Protein AF-T0T2T6-F1 (afdb_monomer_lite)

Structure (mmCIF, N/CA/C/O backbone):
data_AF-T0T2T6-F1
#
_entry.id   AF-T0T2T6-F1
#
loop_
_atom_site.group_PDB
_atom_site.id
_atom_site.type_symbol
_atom_site.label_atom_id
_atom_site.label_alt_id
_atom_site.label_comp_id
_atom_site.label_asym_id
_atom_site.label_entity_id
_atom_site.label_seq_id
_atom_site.pdbx_PDB_ins_code
_atom_site.Cartn_x
_atom_site.Cartn_y
_atom_site.Cartn_z
_atom_site.occupancy
_atom_site.B_iso_or_equiv
_atom_site.auth_seq_id
_atom_site.auth_comp_id
_atom_site.auth_asym_id
_atom_site.auth_atom_id
_atom_site.pdbx_PDB_model_num
ATOM 1 N N . MET A 1 1 ? -1.665 -27.234 -53.602 1.00 34.62 1 MET A N 1
ATOM 2 C CA . MET A 1 1 ? -1.810 -26.100 -52.661 1.00 34.62 1 MET A CA 1
ATOM 3 C C . MET A 1 1 ? -1.490 -26.591 -51.255 1.00 34.62 1 MET A C 1
ATOM 5 O O . MET A 1 1 ? -2.279 -27.351 -50.709 1.00 34.62 1 MET A O 1
ATOM 9 N N . LYS A 1 2 ? -0.326 -26.240 -50.692 1.00 27.34 2 LYS A N 1
ATOM 10 C CA . LYS A 1 2 ? -0.022 -26.527 -49.279 1.00 27.34 2 LYS A CA 1
ATOM 11 C C . LYS A 1 2 ? -0.606 -25.395 -48.433 1.00 27.34 2 LYS A C 1
ATOM 13 O O . LYS A 1 2 ? -0.337 -24.235 -48.727 1.00 27.34 2 LYS A O 1
ATOM 18 N N . LYS A 1 3 ? -1.414 -25.723 -47.420 1.00 25.89 3 LYS A N 1
ATOM 19 C CA . LYS A 1 3 ? -1.869 -24.737 -46.433 1.00 25.89 3 LYS A CA 1
ATOM 20 C C . LYS A 1 3 ? -0.653 -24.305 -45.618 1.00 25.89 3 LYS A C 1
ATOM 22 O O . LYS A 1 3 ? -0.086 -25.130 -44.907 1.00 25.89 3 LYS A O 1
ATOM 27 N N . ILE A 1 4 ? -0.262 -23.038 -45.732 1.00 28.14 4 ILE A N 1
ATOM 28 C CA . ILE A 1 4 ? 0.635 -22.422 -44.757 1.00 28.14 4 ILE A CA 1
ATOM 29 C C . ILE A 1 4 ? -0.208 -22.252 -43.498 1.00 28.14 4 ILE A C 1
ATOM 31 O O . ILE A 1 4 ? -1.057 -21.366 -43.422 1.00 28.14 4 ILE A O 1
ATOM 35 N N . ILE A 1 5 ? -0.026 -23.163 -42.544 1.00 27.33 5 ILE A N 1
ATOM 36 C CA . ILE A 1 5 ? -0.455 -22.921 -41.174 1.00 27.33 5 ILE A CA 1
ATOM 37 C C . ILE A 1 5 ? 0.510 -21.860 -40.665 1.00 27.33 5 ILE A C 1
ATOM 39 O O . ILE A 1 5 ? 1.653 -22.163 -40.332 1.00 27.33 5 ILE A O 1
ATOM 43 N N . ILE A 1 6 ? 0.059 -20.606 -40.676 1.00 27.61 6 ILE A N 1
ATOM 44 C CA . ILE A 1 6 ? 0.659 -19.582 -39.835 1.00 27.61 6 ILE A CA 1
ATOM 45 C C . ILE A 1 6 ? 0.343 -20.048 -38.421 1.00 27.61 6 ILE A C 1
ATOM 47 O O . ILE A 1 6 ? -0.769 -19.848 -37.930 1.00 27.61 6 ILE A O 1
ATOM 51 N N . SER A 1 7 ? 1.295 -20.738 -37.792 1.00 27.53 7 SER A N 1
ATOM 52 C CA . SER A 1 7 ? 1.286 -20.821 -36.344 1.00 27.53 7 SER A CA 1
ATOM 53 C C . SER A 1 7 ? 1.267 -19.382 -35.864 1.00 27.53 7 SER A C 1
ATOM 55 O O . SER A 1 7 ? 2.235 -18.651 -36.081 1.00 27.53 7 SER A O 1
ATOM 57 N N . LEU A 1 8 ? 0.183 -18.991 -35.191 1.00 27.67 8 LEU A N 1
ATOM 58 C CA . LEU A 1 8 ? 0.319 -18.025 -34.118 1.00 27.67 8 LEU A CA 1
ATOM 59 C C . LEU A 1 8 ? 1.242 -18.701 -33.105 1.00 27.67 8 LEU A C 1
ATOM 61 O O . LEU A 1 8 ? 0.795 -19.378 -32.181 1.00 27.67 8 LEU A O 1
ATOM 65 N N . LEU A 1 9 ? 2.547 -18.558 -33.340 1.00 25.45 9 LEU A N 1
ATOM 66 C CA . LEU A 1 9 ? 3.503 -18.501 -32.263 1.00 25.45 9 LEU A CA 1
ATOM 67 C C . LEU A 1 9 ? 2.957 -17.401 -31.371 1.00 25.45 9 LEU A C 1
ATOM 69 O O . LEU A 1 9 ? 2.995 -16.222 -31.720 1.00 25.45 9 LEU A O 1
ATOM 73 N N . THR A 1 10 ? 2.361 -17.829 -30.262 1.00 27.81 10 THR A N 1
ATOM 74 C CA . THR A 1 10 ? 2.265 -17.013 -29.070 1.00 27.81 10 THR A CA 1
ATOM 75 C C . THR A 1 10 ? 3.678 -16.530 -28.827 1.00 27.81 10 THR A C 1
ATOM 77 O O . THR A 1 10 ? 4.523 -17.283 -28.336 1.00 27.81 10 THR A O 1
ATOM 80 N N . LEU A 1 11 ? 3.948 -15.304 -29.272 1.00 25.09 11 LEU A N 1
ATOM 81 C CA . LEU A 1 11 ? 5.077 -14.552 -28.794 1.00 25.09 11 LEU A CA 1
ATOM 82 C C . LEU A 1 11 ? 4.908 -14.577 -27.283 1.00 25.09 11 LEU A C 1
ATOM 84 O O . LEU A 1 11 ? 4.066 -13.873 -26.732 1.00 25.09 11 LEU A O 1
ATOM 88 N N . ASN A 1 12 ? 5.736 -15.385 -26.629 1.00 24.05 12 ASN A N 1
ATOM 89 C CA . ASN A 1 12 ? 6.261 -15.016 -25.336 1.00 24.05 12 ASN A CA 1
ATOM 90 C C . ASN A 1 12 ? 7.127 -13.775 -25.587 1.00 24.05 12 ASN A C 1
ATOM 92 O O . ASN A 1 12 ? 8.345 -13.807 -25.441 1.00 24.05 12 ASN A O 1
ATOM 96 N N . THR A 1 13 ? 6.472 -12.658 -25.932 1.00 25.53 13 THR A N 1
ATOM 97 C CA . THR A 1 13 ? 6.775 -11.431 -25.227 1.00 25.53 13 THR A CA 1
ATOM 98 C C . THR A 1 13 ? 6.817 -11.861 -23.776 1.00 25.53 13 THR A C 1
ATOM 100 O O . THR A 1 13 ? 5.792 -12.264 -23.214 1.00 25.53 13 THR A O 1
ATOM 103 N N . MET A 1 14 ? 8.005 -11.819 -23.181 1.00 26.42 14 MET A N 1
ATOM 104 C CA . MET A 1 14 ? 8.043 -11.457 -21.783 1.00 26.42 14 MET A CA 1
ATOM 105 C C . MET A 1 14 ? 7.320 -10.116 -21.753 1.00 26.42 14 MET A C 1
ATOM 107 O O . MET A 1 14 ? 7.872 -9.087 -22.135 1.00 26.42 14 MET A O 1
ATOM 111 N N . ALA A 1 15 ? 6.027 -10.156 -21.427 1.00 23.27 15 ALA A N 1
ATOM 112 C CA . ALA A 1 15 ? 5.372 -9.008 -20.860 1.00 23.27 15 ALA A CA 1
ATOM 113 C C . ALA A 1 15 ? 6.180 -8.777 -19.590 1.00 23.27 15 ALA A C 1
ATOM 115 O O . ALA A 1 15 ? 5.996 -9.492 -18.608 1.00 23.27 15 ALA A O 1
ATOM 116 N N . ILE A 1 16 ? 7.190 -7.905 -19.698 1.00 24.66 16 ILE A N 1
ATOM 117 C CA . ILE A 1 16 ? 7.953 -7.419 -18.560 1.00 24.66 16 ILE A CA 1
ATOM 118 C C . ILE A 1 16 ? 6.879 -6.859 -17.651 1.00 24.66 16 ILE A C 1
ATOM 120 O O . ILE A 1 16 ? 6.171 -5.922 -18.026 1.00 24.66 16 ILE A O 1
ATOM 124 N N . ASP A 1 17 ? 6.635 -7.587 -16.569 1.00 28.62 17 ASP A N 1
ATOM 125 C CA . ASP A 1 17 ? 5.379 -7.452 -15.870 1.00 28.62 17 ASP A CA 1
ATOM 126 C C . ASP A 1 17 ? 5.454 -6.200 -15.014 1.00 28.62 17 ASP A C 1
ATOM 128 O O . ASP A 1 17 ? 6.056 -6.187 -13.939 1.00 28.62 17 ASP A O 1
ATOM 132 N N . PHE A 1 18 ? 4.843 -5.128 -15.514 1.00 29.94 18 PHE A N 1
ATOM 133 C CA . PHE A 1 18 ? 4.699 -3.876 -14.784 1.00 29.94 18 PHE A CA 1
ATOM 134 C C . PHE A 1 18 ? 3.910 -4.045 -13.492 1.00 29.94 18 PHE A C 1
ATOM 136 O O . PHE A 1 18 ? 3.955 -3.158 -12.650 1.00 29.94 18 PHE A O 1
ATOM 143 N N . SER A 1 19 ? 3.278 -5.198 -13.255 1.00 31.98 19 SER A N 1
ATOM 144 C CA . SER A 1 19 ? 2.776 -5.534 -11.930 1.00 31.98 19 SER A CA 1
ATOM 145 C C . SER A 1 19 ? 3.874 -5.633 -10.855 1.00 31.98 19 SER A C 1
ATOM 147 O O . SER A 1 19 ? 3.565 -5.483 -9.675 1.00 31.98 19 SER A O 1
ATOM 149 N N . ASN A 1 20 ? 5.154 -5.801 -11.217 1.00 34.06 20 ASN A N 1
ATOM 150 C CA . ASN A 1 20 ? 6.274 -5.726 -10.267 1.00 34.06 20 ASN A CA 1
ATOM 151 C C . ASN A 1 20 ? 6.564 -4.300 -9.742 1.00 34.06 20 ASN A C 1
ATOM 153 O O . ASN A 1 20 ? 7.408 -4.137 -8.852 1.00 34.06 20 ASN A O 1
ATOM 157 N N . PHE A 1 21 ? 5.791 -3.287 -10.159 1.00 36.91 21 PHE A N 1
ATOM 158 C CA . PHE A 1 21 ? 5.646 -2.022 -9.420 1.00 36.91 21 PHE A CA 1
ATOM 159 C C . PHE A 1 21 ? 4.937 -2.158 -8.050 1.00 36.91 21 PHE A C 1
ATOM 161 O O . PHE A 1 21 ? 4.742 -1.163 -7.363 1.00 36.91 21 PHE A O 1
ATOM 168 N N . GLY A 1 22 ? 4.619 -3.379 -7.597 1.00 36.69 22 GLY A N 1
ATOM 169 C CA . GLY A 1 22 ? 4.221 -3.678 -6.209 1.00 36.69 22 GLY A CA 1
ATOM 170 C C . GLY A 1 22 ? 4.742 -5.026 -5.682 1.00 36.69 22 GLY A C 1
ATOM 171 O O . GLY A 1 22 ? 4.162 -5.604 -4.772 1.00 36.69 22 GLY A O 1
ATOM 172 N N . GLY A 1 23 ? 5.797 -5.571 -6.299 1.00 35.28 23 GLY A N 1
ATOM 173 C CA . GLY A 1 23 ? 6.097 -7.010 -6.317 1.00 35.28 23 GLY A CA 1
ATOM 174 C C . GLY A 1 23 ? 6.871 -7.653 -5.155 1.00 35.28 23 GLY A C 1
ATOM 175 O O . GLY A 1 23 ? 7.387 -8.744 -5.371 1.00 35.28 23 GLY A O 1
ATOM 176 N N . ILE A 1 24 ? 6.969 -7.062 -3.956 1.00 33.72 24 ILE A N 1
ATOM 177 C CA . ILE A 1 24 ? 7.138 -7.847 -2.713 1.00 33.72 24 ILE A CA 1
ATOM 178 C C . ILE A 1 24 ? 6.347 -7.162 -1.597 1.00 33.72 24 ILE A C 1
ATOM 180 O O . ILE A 1 24 ? 6.567 -5.993 -1.308 1.00 33.72 24 ILE A O 1
ATOM 184 N N . ASP A 1 25 ? 5.465 -7.923 -0.952 1.00 45.44 25 ASP A N 1
ATOM 185 C CA . ASP A 1 25 ? 4.723 -7.522 0.240 1.00 45.44 25 ASP A CA 1
ATOM 186 C C . ASP A 1 25 ? 4.813 -8.654 1.278 1.00 45.44 25 ASP A C 1
ATOM 188 O O . ASP A 1 25 ? 4.504 -9.817 0.988 1.00 45.44 25 ASP A O 1
ATOM 192 N N . ILE A 1 26 ? 5.282 -8.328 2.488 1.00 35.22 26 ILE A N 1
ATOM 193 C CA . ILE A 1 26 ? 5.401 -9.272 3.620 1.00 35.22 26 ILE A CA 1
ATOM 194 C C . ILE A 1 26 ? 4.820 -8.675 4.922 1.00 35.22 26 ILE A C 1
ATOM 196 O O . ILE A 1 26 ? 4.969 -9.267 6.003 1.00 35.22 26 ILE A O 1
ATOM 200 N N . ASP A 1 27 ? 4.165 -7.514 4.841 1.00 41.50 27 ASP A N 1
ATOM 201 C CA . ASP A 1 27 ? 3.983 -6.633 6.002 1.00 41.50 27 ASP A CA 1
ATOM 202 C C . ASP A 1 27 ? 2.520 -6.369 6.364 1.00 41.50 27 ASP A C 1
ATOM 204 O O . ASP A 1 27 ? 2.201 -6.254 7.549 1.00 41.50 27 ASP A O 1
ATOM 208 N N . HIS A 1 28 ? 1.598 -6.442 5.404 1.00 46.44 28 HIS A N 1
ATOM 209 C CA . HIS A 1 28 ? 0.159 -6.354 5.661 1.00 46.44 28 HIS A CA 1
ATOM 210 C C . HIS A 1 28 ? -0.435 -7.685 6.158 1.00 46.44 28 HIS A C 1
ATOM 212 O O . HIS A 1 28 ? -1.485 -8.108 5.691 1.00 46.44 28 HIS A O 1
ATOM 218 N N . SER A 1 29 ? 0.230 -8.396 7.076 1.00 42.78 29 SER A N 1
ATOM 219 C CA . SER A 1 29 ? -0.174 -9.741 7.525 1.00 42.78 29 SER A CA 1
ATOM 220 C C . SER A 1 29 ? -0.788 -9.755 8.941 1.00 42.78 29 SER A C 1
ATOM 222 O O . SER A 1 29 ? -0.056 -9.936 9.922 1.00 42.78 29 SER A O 1
ATOM 224 N N . PRO A 1 30 ? -2.128 -9.751 9.084 1.00 40.59 30 PRO A N 1
ATOM 225 C CA . PRO A 1 30 ? -2.815 -10.316 10.243 1.00 40.59 30 PRO A CA 1
ATOM 226 C C . PRO A 1 30 ? -2.829 -11.866 10.220 1.00 40.59 30 PRO A C 1
ATOM 228 O O . PRO A 1 30 ? -3.250 -12.479 11.203 1.00 40.59 30 PRO A O 1
ATOM 231 N N . THR A 1 31 ? -2.429 -12.470 9.082 1.00 34.78 31 THR A N 1
ATOM 232 C CA . THR A 1 31 ? -2.860 -13.758 8.489 1.00 34.78 31 THR A CA 1
ATOM 233 C C . THR A 1 31 ? -1.888 -14.132 7.342 1.00 34.78 31 THR A C 1
ATOM 235 O O . THR A 1 31 ? -1.619 -13.262 6.526 1.00 34.78 31 THR A O 1
ATOM 238 N N . TRP A 1 32 ? -1.326 -15.331 7.098 1.00 50.50 32 TRP A N 1
ATOM 239 C CA . TRP A 1 32 ? -1.144 -16.612 7.817 1.00 50.50 32 TRP A CA 1
ATOM 240 C C . TRP A 1 32 ? 0.112 -17.333 7.247 1.00 50.50 32 TRP A C 1
ATOM 242 O O . TRP A 1 32 ? 0.676 -16.939 6.227 1.00 50.50 32 TRP A O 1
ATOM 252 N N . ARG A 1 33 ? 0.512 -18.490 7.803 1.00 36.22 33 ARG A N 1
ATOM 253 C CA . ARG A 1 33 ? 1.124 -19.547 6.965 1.00 36.22 33 ARG A CA 1
ATOM 254 C C . ARG A 1 33 ? 0.011 -20.232 6.167 1.00 36.22 33 ARG A C 1
ATOM 256 O O . ARG A 1 33 ? -0.832 -20.867 6.785 1.00 36.22 33 ARG A O 1
ATOM 263 N N . ASP A 1 34 ? 0.092 -20.190 4.837 1.00 36.44 34 ASP A N 1
ATOM 264 C CA . ASP A 1 34 ? -0.797 -20.892 3.896 1.00 36.44 34 ASP A CA 1
ATOM 265 C C . ASP A 1 34 ? -2.296 -20.530 3.974 1.00 36.44 34 ASP A C 1
ATOM 267 O O . ASP A 1 34 ? -3.025 -20.967 4.858 1.00 36.44 34 ASP A O 1
ATOM 271 N N . TYR A 1 35 ? -2.807 -19.908 2.906 1.00 38.09 35 TYR A N 1
ATOM 272 C CA . TYR A 1 35 ? -4.248 -19.806 2.588 1.00 38.09 35 TYR A CA 1
ATOM 273 C C . TYR A 1 35 ? -4.981 -21.167 2.586 1.00 38.09 35 TYR A C 1
ATOM 275 O O . TYR A 1 35 ? -6.206 -21.230 2.596 1.00 38.09 35 TYR A O 1
ATOM 283 N N . ARG A 1 36 ? -4.234 -22.278 2.555 1.00 41.38 36 ARG A N 1
ATOM 284 C CA . ARG A 1 36 ? -4.757 -23.648 2.555 1.00 41.38 36 ARG A CA 1
ATOM 285 C C . ARG A 1 36 ? -5.017 -24.231 3.951 1.00 41.38 36 ARG A C 1
ATOM 287 O O . ARG A 1 36 ? -5.559 -25.329 4.009 1.00 41.38 36 ARG A O 1
ATOM 294 N N . ASN A 1 37 ? -4.634 -23.564 5.048 1.00 39.06 37 ASN A N 1
ATOM 295 C CA . ASN A 1 37 ? -4.763 -24.124 6.400 1.00 39.06 37 ASN A CA 1
ATOM 296 C C . ASN A 1 37 ? -5.710 -23.336 7.316 1.00 39.06 37 ASN A C 1
ATOM 298 O O . ASN A 1 37 ? -5.481 -22.185 7.674 1.00 39.06 37 ASN A O 1
ATOM 302 N N . SER A 1 38 ? -6.740 -24.039 7.782 1.00 41.47 38 SER A N 1
ATOM 303 C CA . SER A 1 38 ? -7.816 -23.592 8.671 1.00 41.47 38 SER A CA 1
ATOM 304 C C . SER A 1 38 ? -7.390 -23.427 10.143 1.00 41.47 38 SER A C 1
ATOM 306 O O . SER A 1 38 ? -8.074 -23.913 11.041 1.00 41.47 38 SER A O 1
ATOM 308 N N . LEU A 1 39 ? -6.232 -22.813 10.406 1.00 49.38 39 LEU A N 1
ATOM 309 C CA . LEU A 1 39 ? -5.623 -22.729 11.742 1.00 49.38 39 LEU A CA 1
ATOM 310 C C . LEU A 1 39 ? -5.309 -21.283 12.159 1.00 49.38 39 LEU A C 1
ATOM 312 O O . LEU A 1 39 ? -4.214 -20.977 12.634 1.00 49.38 39 LEU A O 1
ATOM 316 N N . ARG A 1 40 ? -6.319 -20.407 12.054 1.00 59.09 40 ARG A N 1
ATOM 317 C CA . ARG A 1 40 ? -6.378 -19.196 12.885 1.00 59.09 40 ARG A CA 1
ATOM 318 C C . ARG A 1 40 ? -6.447 -19.627 14.345 1.00 59.09 40 ARG A C 1
ATOM 320 O O . ARG A 1 40 ? -7.375 -20.332 14.729 1.00 59.09 40 ARG A O 1
ATOM 327 N N . SER A 1 41 ? -5.499 -19.183 15.163 1.00 69.25 41 SER A N 1
ATOM 328 C CA . SER A 1 41 ? -5.678 -19.250 16.611 1.00 69.25 41 SER A CA 1
ATOM 329 C C . SER A 1 41 ? -6.565 -18.086 17.038 1.00 69.25 41 SER A C 1
ATOM 331 O O . SER A 1 41 ? -6.219 -16.924 16.815 1.00 69.25 41 SER A O 1
ATOM 333 N N . GLU A 1 42 ? -7.714 -18.404 17.631 1.00 79.56 42 GLU A N 1
ATOM 334 C CA . GLU A 1 42 ? -8.624 -17.411 18.204 1.00 79.56 42 GLU A CA 1
ATOM 335 C C . GLU A 1 42 ? -7.883 -16.539 19.227 1.00 79.56 42 GLU A C 1
ATOM 337 O O . GLU A 1 42 ? -7.107 -17.044 20.051 1.00 79.56 42 GLU A O 1
ATOM 342 N N . VAL A 1 43 ? -8.111 -15.228 19.172 1.00 86.06 43 VAL A N 1
ATOM 343 C CA . VAL A 1 43 ? -7.634 -14.266 20.174 1.00 86.06 43 VAL A CA 1
ATOM 344 C C . VAL A 1 43 ? -8.772 -13.873 21.114 1.00 86.06 43 VAL A C 1
ATOM 346 O O . VAL A 1 43 ? -9.942 -14.083 20.796 1.00 86.06 43 VAL A O 1
ATOM 349 N N . GLY A 1 44 ? -8.438 -13.314 22.276 1.00 87.19 44 GLY A N 1
ATOM 350 C CA . GLY A 1 44 ? -9.430 -12.752 23.190 1.00 87.19 44 GLY A CA 1
ATOM 351 C C . GLY A 1 44 ? -10.312 -11.697 22.513 1.00 87.19 44 GLY A C 1
ATOM 352 O O . GLY A 1 44 ? -9.826 -10.856 21.755 1.00 87.19 44 GLY A O 1
ATOM 353 N N . THR A 1 45 ? -11.617 -11.745 22.792 1.00 90.00 45 THR A N 1
ATOM 354 C CA . THR A 1 45 ? -12.589 -10.806 22.225 1.00 90.00 45 THR A CA 1
ATOM 355 C C . THR A 1 45 ? -12.339 -9.387 22.732 1.00 90.00 45 THR A C 1
ATOM 357 O O . THR A 1 45 ? -12.316 -9.167 23.943 1.00 90.00 45 THR A O 1
ATOM 360 N N . CYS A 1 46 ? -12.210 -8.417 21.826 1.00 92.50 46 CYS A N 1
ATOM 361 C CA . CYS A 1 46 ? -12.113 -6.999 22.177 1.00 92.50 46 CYS A CA 1
ATOM 362 C C . CYS A 1 46 ? -13.360 -6.246 21.700 1.00 92.50 46 CYS A C 1
ATOM 364 O O . CYS A 1 46 ? -13.652 -6.199 20.503 1.00 92.50 46 CYS A O 1
ATOM 366 N N . GLN A 1 47 ? -14.105 -5.678 22.652 1.00 94.81 47 GLN A N 1
ATOM 367 C CA . GLN A 1 47 ? -15.279 -4.845 22.402 1.00 94.81 47 GLN A CA 1
ATOM 368 C C . GLN A 1 47 ? -14.943 -3.383 22.673 1.00 94.81 47 GLN A C 1
ATOM 370 O O . GLN A 1 47 ? -14.447 -3.039 23.745 1.00 94.81 47 GLN A O 1
ATOM 375 N N . ILE A 1 48 ? -15.225 -2.526 21.697 1.00 93.31 48 ILE A N 1
ATOM 376 C CA . ILE A 1 48 ? -14.914 -1.101 21.733 1.00 93.31 48 ILE A CA 1
ATOM 377 C C . ILE A 1 48 ? -16.188 -0.302 21.540 1.00 93.31 48 ILE A C 1
ATOM 379 O O . ILE A 1 48 ? -16.942 -0.520 20.592 1.00 93.31 48 ILE A O 1
ATOM 383 N N . LYS A 1 49 ? -16.390 0.678 22.418 1.00 91.81 49 LYS A N 1
ATOM 384 C CA . LYS A 1 49 ? -17.422 1.690 22.251 1.00 91.81 49 LYS A CA 1
ATOM 385 C C . LYS A 1 49 ? -16.832 2.920 21.573 1.00 91.81 49 LYS A C 1
ATOM 387 O O . LYS A 1 49 ? -15.969 3.587 22.136 1.00 91.81 49 LYS A O 1
ATOM 392 N N . LEU A 1 50 ? -17.324 3.229 20.379 1.00 89.62 50 LEU A N 1
ATOM 393 C CA . LEU A 1 50 ? -16.954 4.418 19.620 1.00 89.62 50 LEU A CA 1
ATOM 394 C C . LEU A 1 50 ? -18.229 5.232 19.356 1.00 89.62 50 LEU A C 1
ATOM 396 O O . LEU A 1 50 ? -19.148 4.791 18.663 1.00 89.62 50 LEU A O 1
ATOM 400 N N . ALA A 1 51 ? -18.283 6.422 19.961 1.00 85.25 51 ALA A N 1
ATOM 401 C CA . ALA A 1 51 ? -19.493 7.233 20.099 1.00 85.25 51 ALA A CA 1
ATOM 402 C C . ALA A 1 51 ? -20.666 6.424 20.706 1.00 85.25 51 ALA A C 1
ATOM 404 O O . ALA A 1 51 ? -20.560 5.915 21.824 1.00 85.25 51 ALA A O 1
ATOM 405 N N . GLU A 1 52 ? -21.787 6.312 19.992 1.00 87.00 52 GLU A N 1
ATOM 406 C CA . GLU A 1 52 ? -22.991 5.595 20.440 1.00 87.00 52 GLU A CA 1
ATOM 407 C C . GLU A 1 52 ? -23.032 4.121 19.995 1.00 87.00 52 GLU A C 1
ATOM 409 O O . GLU A 1 52 ? -23.963 3.401 20.352 1.00 87.00 52 GLU A O 1
ATOM 414 N N . LYS A 1 53 ? -22.032 3.657 19.234 1.00 91.12 53 LYS A N 1
ATOM 415 C CA . LYS A 1 53 ? -21.956 2.294 18.691 1.00 91.12 53 LYS A CA 1
ATOM 416 C C . LYS A 1 53 ? -20.946 1.437 19.455 1.00 91.12 53 LYS A C 1
ATOM 418 O O . LYS A 1 53 ? -19.906 1.923 19.899 1.00 91.12 53 LYS A O 1
ATOM 423 N N . GLU A 1 54 ? -21.235 0.144 19.538 1.00 93.00 54 GLU A N 1
ATOM 424 C CA . GLU A 1 54 ? -20.321 -0.883 20.040 1.00 93.00 54 GLU A CA 1
ATOM 425 C C . GLU A 1 54 ? -19.857 -1.769 18.880 1.00 93.00 54 GLU A C 1
ATOM 427 O O . GLU A 1 54 ? -20.658 -2.195 18.046 1.00 93.00 54 GLU A O 1
ATOM 432 N N . TYR A 1 55 ? -18.556 -2.037 18.835 1.00 93.19 55 TYR A N 1
ATOM 433 C CA . TYR A 1 55 ? -17.887 -2.813 17.799 1.00 93.19 55 TYR A CA 1
ATOM 434 C C . TYR A 1 55 ? -17.129 -3.962 18.451 1.00 93.19 55 TYR A C 1
ATOM 436 O O . TYR A 1 55 ? -16.393 -3.753 19.414 1.00 93.19 55 TYR A O 1
ATOM 444 N N . THR A 1 56 ? -17.259 -5.165 17.900 1.00 93.00 56 THR A N 1
ATOM 445 C CA . THR A 1 56 ? -16.385 -6.288 18.251 1.00 93.00 56 THR A CA 1
ATOM 446 C C . THR A 1 56 ? -15.264 -6.337 17.222 1.00 93.00 56 THR A C 1
ATOM 448 O O . THR A 1 56 ? -15.535 -6.523 16.036 1.00 93.00 56 THR A O 1
ATOM 451 N N . LEU A 1 57 ? -14.011 -6.149 17.651 1.00 91.56 57 LEU A N 1
ATOM 452 C CA . LEU A 1 57 ? -12.864 -6.098 16.735 1.00 91.56 57 LEU A CA 1
ATOM 453 C C . LEU A 1 57 ? -12.671 -7.400 15.952 1.00 91.56 57 LEU A C 1
ATOM 455 O O . LEU A 1 57 ? -12.163 -7.358 14.839 1.00 91.56 57 LEU A O 1
ATOM 459 N N . ASN A 1 58 ? -13.095 -8.523 16.533 1.00 89.62 58 ASN A N 1
ATOM 460 C CA . ASN A 1 58 ? -12.966 -9.875 15.991 1.00 89.62 58 ASN A CA 1
ATOM 461 C C . ASN A 1 58 ? -13.977 -10.234 14.896 1.00 89.62 58 ASN A C 1
ATOM 463 O O . ASN A 1 58 ? -13.904 -11.313 14.307 1.00 89.62 58 ASN A O 1
ATOM 467 N N . ASP A 1 59 ? -14.943 -9.362 14.631 1.00 85.62 59 ASP A N 1
ATOM 468 C CA . ASP A 1 59 ? -15.887 -9.590 13.550 1.00 85.62 59 ASP A CA 1
ATOM 469 C C . ASP A 1 59 ? -15.210 -9.305 12.199 1.00 85.62 59 ASP A C 1
ATOM 471 O O . ASP A 1 59 ? -14.454 -8.340 12.057 1.00 85.62 59 ASP A O 1
ATOM 475 N N . GLY A 1 60 ? -15.542 -10.101 11.179 1.00 74.38 60 GLY A N 1
ATOM 476 C CA . GLY A 1 60 ? -15.287 -9.734 9.784 1.00 74.38 60 GLY A CA 1
ATOM 477 C C . GLY A 1 60 ? -16.237 -8.608 9.377 1.00 74.38 60 GLY A C 1
ATOM 478 O O . GLY A 1 60 ? -17.459 -8.782 9.459 1.00 74.38 60 GLY A O 1
ATOM 479 N N . LYS A 1 61 ? -15.703 -7.444 8.992 1.00 66.12 61 LYS A N 1
ATOM 480 C CA . LYS A 1 61 ? -16.489 -6.207 8.836 1.00 66.12 61 LYS A CA 1
ATOM 481 C C . LYS A 1 61 ? -16.318 -5.530 7.480 1.00 66.12 61 LYS A C 1
ATOM 483 O O . LYS A 1 61 ? -15.427 -5.821 6.689 1.00 66.12 61 LYS A O 1
ATOM 488 N N . LYS A 1 62 ? -17.225 -4.588 7.223 1.00 77.12 62 LYS A N 1
ATOM 489 C CA . LYS A 1 62 ? -17.178 -3.711 6.054 1.00 77.12 62 LYS A CA 1
ATOM 490 C C . LYS A 1 62 ? -16.225 -2.538 6.317 1.00 77.12 62 LYS A C 1
ATOM 492 O O . LYS A 1 62 ? -16.089 -2.093 7.457 1.00 77.12 62 LYS A O 1
ATOM 497 N N . TYR A 1 63 ? -15.590 -2.019 5.269 1.00 86.50 63 TYR A N 1
ATOM 498 C CA . TYR A 1 63 ? -14.583 -0.956 5.381 1.00 86.50 63 TYR A CA 1
ATOM 499 C C . TYR A 1 63 ? -15.153 0.359 5.928 1.00 86.50 63 TYR A C 1
ATOM 501 O O . TYR A 1 63 ? -14.424 1.156 6.506 1.00 86.50 63 TYR A O 1
ATOM 509 N N . GLU A 1 64 ? -16.458 0.575 5.783 1.00 91.25 64 GLU A N 1
ATOM 510 C CA . GLU A 1 64 ? -17.179 1.727 6.310 1.00 91.25 64 GLU A CA 1
ATOM 511 C C . GLU A 1 64 ? -17.067 1.814 7.840 1.00 91.25 64 GLU A C 1
ATOM 513 O O . GLU A 1 64 ? -16.902 2.908 8.369 1.00 91.25 64 GLU A O 1
ATOM 518 N N . GLU A 1 65 ? -17.065 0.678 8.549 1.00 92.06 65 GLU A N 1
ATOM 519 C CA . GLU A 1 65 ? -16.856 0.644 10.004 1.00 92.06 65 GLU A CA 1
ATOM 520 C C . GLU A 1 65 ? -15.396 0.971 10.357 1.00 92.06 65 GLU A C 1
ATOM 522 O O . GLU A 1 65 ? -15.134 1.734 11.283 1.00 92.06 65 GLU A O 1
ATOM 527 N N . ALA A 1 66 ? -14.433 0.478 9.571 1.00 92.81 66 ALA A N 1
ATOM 528 C CA . ALA A 1 66 ? -13.022 0.829 9.732 1.00 92.81 66 ALA A CA 1
ATOM 529 C C . ALA A 1 66 ? -12.766 2.333 9.499 1.00 92.81 66 ALA A C 1
ATOM 531 O O . ALA A 1 66 ? -11.966 2.936 10.217 1.00 92.81 66 ALA A O 1
ATOM 532 N N . LEU A 1 67 ? -13.482 2.965 8.560 1.00 94.19 67 LEU A N 1
ATOM 533 C CA . LEU A 1 67 ? -13.444 4.416 8.349 1.00 94.19 67 LEU A CA 1
ATOM 534 C C . LEU A 1 67 ? -13.983 5.205 9.559 1.00 94.19 67 LEU A C 1
ATOM 536 O O . LEU A 1 67 ? -13.498 6.308 9.811 1.00 94.19 67 LEU A O 1
ATOM 540 N N . GLU A 1 68 ? -14.928 4.668 10.342 1.00 93.69 68 GLU A N 1
ATOM 541 C CA . GLU A 1 68 ? -15.407 5.323 11.572 1.00 93.69 68 GLU A CA 1
ATOM 542 C C . GLU A 1 68 ? -14.307 5.391 12.650 1.00 93.69 68 GLU A C 1
ATOM 544 O O . GLU A 1 68 ? -14.164 6.421 13.312 1.00 93.69 68 GLU A O 1
ATOM 549 N N . PHE A 1 69 ? -13.465 4.359 12.774 1.00 95.00 69 PHE A N 1
ATOM 550 C CA . PHE A 1 69 ? -12.284 4.399 13.649 1.00 95.00 69 PHE A CA 1
ATOM 551 C C . PHE A 1 69 ? -11.235 5.395 13.136 1.00 95.00 69 PHE A C 1
ATOM 553 O O . PHE A 1 69 ? -10.671 6.153 13.927 1.00 95.00 69 PHE A O 1
ATOM 560 N N . ILE A 1 70 ? -11.003 5.460 11.822 1.00 96.06 70 ILE A N 1
ATOM 561 C CA . ILE A 1 70 ? -10.069 6.428 11.221 1.00 96.06 70 ILE A CA 1
ATOM 562 C C . ILE A 1 70 ? -10.547 7.867 11.455 1.00 96.06 70 ILE A C 1
ATOM 564 O O . ILE A 1 70 ? -9.746 8.733 11.800 1.00 96.06 70 ILE A O 1
ATOM 568 N N . LYS A 1 71 ? -11.859 8.120 11.373 1.00 96.62 71 LYS A N 1
ATOM 569 C CA . LYS A 1 71 ? -12.481 9.419 11.681 1.00 96.62 71 LYS A CA 1
ATOM 570 C C . LYS A 1 71 ? -12.204 9.905 13.102 1.00 96.62 71 LYS A C 1
ATOM 572 O O . LYS A 1 71 ? -12.091 11.110 13.303 1.00 96.62 71 LYS A O 1
ATOM 577 N N . SER A 1 72 ? -12.126 8.998 14.078 1.00 94.81 72 SER A N 1
ATOM 578 C CA . SER A 1 72 ? -11.889 9.357 15.485 1.00 94.81 72 SER A CA 1
ATOM 579 C C . SER A 1 72 ? -10.462 9.851 15.754 1.00 94.81 72 SER A C 1
ATOM 581 O O . SER A 1 72 ? -10.269 10.714 16.609 1.00 94.81 72 SER A O 1
ATOM 583 N N . PHE A 1 73 ? -9.491 9.372 14.969 1.00 96.50 73 PHE A N 1
ATOM 584 C CA . PHE A 1 73 ? -8.092 9.794 15.023 1.00 96.50 73 PHE A CA 1
ATOM 585 C C . PHE A 1 73 ? -7.792 10.968 14.082 1.00 96.50 73 PHE A C 1
ATOM 587 O O . PHE A 1 73 ? -7.232 11.983 14.491 1.00 96.50 73 PHE A O 1
ATOM 594 N N . ASN A 1 74 ? -8.182 10.839 12.811 1.00 97.31 74 ASN A N 1
ATOM 595 C CA . ASN A 1 74 ? -7.851 11.770 11.738 1.00 97.31 74 ASN A CA 1
ATOM 596 C C . ASN A 1 74 ? -9.110 12.143 10.922 1.00 97.31 74 ASN A C 1
ATOM 598 O O . ASN A 1 74 ? -9.336 11.617 9.825 1.00 97.31 74 ASN A O 1
ATOM 602 N N . PRO A 1 75 ? -9.937 13.087 11.424 1.00 96.50 75 PRO A N 1
ATOM 603 C CA . PRO A 1 75 ? -11.151 13.534 10.738 1.00 96.50 75 PRO A CA 1
ATOM 604 C C . PRO A 1 75 ? -10.899 14.098 9.332 1.00 96.50 75 PRO A C 1
ATOM 606 O O . PRO A 1 75 ? -11.773 14.008 8.471 1.00 96.50 75 PRO A O 1
ATOM 609 N N . SER A 1 76 ? -9.712 14.674 9.097 1.00 96.31 76 SER A N 1
ATOM 610 C CA . SER A 1 76 ? -9.321 15.264 7.811 1.00 96.31 76 SER A CA 1
ATOM 611 C C . SER A 1 76 ? -9.077 14.190 6.749 1.00 96.31 76 SER A C 1
ATOM 613 O O . SER A 1 76 ? -9.653 14.258 5.662 1.00 96.31 76 SER A O 1
ATOM 615 N N . LEU A 1 77 ? -8.298 13.150 7.079 1.00 96.38 77 LEU A N 1
ATOM 616 C CA . LEU A 1 77 ? -8.080 12.012 6.183 1.00 96.38 77 LEU A CA 1
ATOM 617 C C . LEU A 1 77 ? -9.392 11.279 5.892 1.00 96.38 77 LEU A C 1
ATOM 619 O O . LEU A 1 77 ? -9.671 10.981 4.736 1.00 96.38 77 LEU A O 1
ATOM 623 N N . TYR A 1 78 ? -10.233 11.061 6.910 1.00 97.19 78 TYR A N 1
ATOM 624 C CA . TYR A 1 78 ? -11.568 10.487 6.721 1.00 97.19 78 TYR A CA 1
ATOM 625 C C . TYR A 1 78 ? -12.422 11.307 5.739 1.00 97.19 78 TYR A C 1
ATOM 627 O O . TYR A 1 78 ? -13.043 10.729 4.849 1.00 97.19 78 TYR A O 1
ATOM 635 N N . ALA A 1 79 ? -12.442 12.639 5.866 1.00 97.38 79 ALA A N 1
ATOM 636 C CA . ALA A 1 79 ? -13.220 13.500 4.976 1.00 97.38 79 ALA A CA 1
ATOM 637 C C . ALA A 1 79 ? -12.705 13.448 3.525 1.00 97.38 79 ALA A C 1
ATOM 639 O O . ALA A 1 79 ? -13.508 13.296 2.606 1.00 97.38 79 ALA A O 1
ATOM 640 N N . ARG A 1 80 ? -11.377 13.493 3.324 1.00 97.06 80 ARG A N 1
ATOM 641 C CA . ARG A 1 80 ? -10.744 13.316 2.001 1.00 97.06 80 ARG A CA 1
ATOM 642 C C . ARG A 1 80 ? -11.066 11.944 1.401 1.00 97.06 80 ARG A C 1
ATOM 644 O O . ARG A 1 80 ? -11.452 11.865 0.239 1.00 97.06 80 ARG A O 1
ATOM 651 N N . ALA A 1 81 ? -10.963 10.880 2.198 1.00 97.12 81 ALA A N 1
ATOM 652 C CA . ALA A 1 81 ? -11.259 9.512 1.782 1.00 97.12 81 ALA A CA 1
ATOM 653 C C . ALA A 1 81 ? -12.726 9.337 1.367 1.00 97.12 81 ALA A C 1
ATOM 655 O O . ALA A 1 81 ? -12.995 8.798 0.298 1.00 97.12 81 ALA A O 1
ATOM 656 N N . GLN A 1 82 ? -13.674 9.825 2.175 1.00 97.44 82 GLN A N 1
ATOM 657 C CA . GLN A 1 82 ? -15.102 9.790 1.846 1.00 97.44 82 GLN A CA 1
ATOM 658 C C . GLN A 1 82 ? -15.393 10.547 0.550 1.00 97.44 82 GLN A C 1
ATOM 660 O O . GLN A 1 82 ? -16.006 9.972 -0.344 1.00 97.44 82 GLN A O 1
ATOM 665 N N . GLN A 1 83 ? -14.893 11.779 0.410 1.00 97.62 83 GLN A N 1
ATOM 666 C CA . GLN A 1 83 ? -15.103 12.585 -0.793 1.00 97.62 83 GLN A CA 1
ATOM 667 C C . GLN A 1 83 ? -14.540 11.904 -2.049 1.00 97.62 83 GLN A C 1
ATOM 669 O O . GLN A 1 83 ? -15.235 11.818 -3.058 1.00 97.62 83 GLN A O 1
ATOM 674 N N . ALA A 1 84 ? -13.319 11.364 -1.987 1.00 97.44 84 ALA A N 1
ATOM 675 C CA . ALA A 1 84 ? -12.719 10.656 -3.116 1.00 97.44 84 ALA A CA 1
ATOM 676 C C . ALA A 1 84 ? -13.497 9.375 -3.480 1.00 97.44 84 ALA A C 1
ATOM 678 O O . ALA A 1 84 ? -13.666 9.066 -4.658 1.00 97.44 84 ALA A O 1
ATOM 679 N N . ILE A 1 85 ? -14.020 8.642 -2.489 1.00 96.81 85 ILE A N 1
ATOM 680 C CA . ILE A 1 85 ? -14.864 7.457 -2.717 1.00 96.81 85 ILE A CA 1
ATOM 681 C C . ILE A 1 85 ? -16.216 7.845 -3.340 1.00 96.81 85 ILE A C 1
ATOM 683 O O . ILE A 1 85 ? -16.663 7.192 -4.282 1.00 96.81 85 ILE A O 1
ATOM 687 N N . GLU A 1 86 ? -16.854 8.913 -2.855 1.00 96.88 86 GLU A N 1
ATOM 688 C CA . GLU A 1 86 ? -18.136 9.425 -3.365 1.00 96.88 86 GLU A CA 1
ATOM 689 C C . GLU A 1 86 ? -18.019 9.985 -4.792 1.00 96.88 86 GLU A C 1
ATOM 691 O O . GLU A 1 86 ? -18.896 9.739 -5.621 1.00 96.88 86 GLU A O 1
ATOM 696 N N . ASN A 1 87 ? -16.913 10.665 -5.106 1.00 97.75 87 ASN A N 1
ATOM 697 C CA . ASN A 1 87 ? -16.602 11.152 -6.452 1.00 97.75 87 ASN A CA 1
ATOM 698 C C . ASN A 1 87 ? -16.188 10.028 -7.426 1.00 97.75 87 ASN A C 1
ATOM 700 O O . ASN A 1 87 ? -16.143 10.249 -8.636 1.00 97.75 87 ASN A O 1
ATOM 704 N N . GLY A 1 88 ? -15.864 8.830 -6.923 1.00 96.56 88 GLY A N 1
ATOM 705 C CA . GLY A 1 88 ? -15.289 7.740 -7.718 1.00 96.56 88 GLY A CA 1
ATOM 706 C C . GLY A 1 88 ? -13.810 7.935 -8.081 1.00 96.56 88 GLY A C 1
ATOM 707 O O . GLY A 1 88 ? -13.312 7.246 -8.966 1.00 96.56 88 GLY A O 1
ATOM 708 N N . GLU A 1 89 ? -13.120 8.852 -7.401 1.00 96.38 89 GLU A N 1
ATOM 709 C CA . GLU A 1 89 ? -11.679 9.112 -7.517 1.00 96.38 89 GLU A CA 1
ATOM 710 C C . GLU A 1 89 ? -10.840 8.057 -6.779 1.00 96.38 89 GLU A C 1
ATOM 712 O O . GLU A 1 89 ? -9.711 7.798 -7.181 1.00 96.38 89 GLU A O 1
ATOM 717 N N . LEU A 1 90 ? -11.397 7.428 -5.735 1.00 95.25 90 LEU A N 1
ATOM 718 C CA . LEU A 1 90 ? -10.794 6.340 -4.960 1.00 95.25 90 LEU A CA 1
ATOM 719 C C . LEU A 1 90 ? -11.762 5.151 -4.872 1.00 95.25 90 LEU A C 1
ATOM 721 O O . LEU A 1 90 ? -12.965 5.318 -4.668 1.00 95.25 90 LEU A O 1
ATOM 725 N N . HIS A 1 91 ? -11.252 3.926 -4.981 1.00 95.44 91 HIS A N 1
ATOM 726 C CA . HIS A 1 91 ? -12.059 2.709 -4.878 1.00 95.44 91 HIS A CA 1
ATOM 727 C C . HIS A 1 91 ? -11.564 1.782 -3.769 1.00 95.44 91 HIS A C 1
ATOM 729 O O . HIS A 1 91 ? -10.385 1.446 -3.725 1.00 95.44 91 HIS A O 1
ATOM 735 N N . ILE A 1 92 ? -12.478 1.275 -2.938 1.00 93.19 92 ILE A N 1
ATOM 736 C CA . ILE A 1 92 ? -12.177 0.204 -1.977 1.00 93.19 92 ILE A CA 1
ATOM 737 C C . ILE A 1 92 ? -12.664 -1.133 -2.555 1.00 93.19 92 ILE A C 1
ATOM 739 O O . ILE A 1 92 ? -13.855 -1.310 -2.831 1.00 93.19 92 ILE A O 1
ATOM 743 N N . ARG A 1 93 ? -11.744 -2.073 -2.791 1.00 92.00 93 ARG A N 1
ATOM 744 C CA . ARG A 1 93 ? -11.975 -3.323 -3.537 1.00 92.00 93 ARG A CA 1
ATOM 745 C C . ARG A 1 93 ? -11.609 -4.559 -2.714 1.00 92.00 93 ARG A C 1
ATOM 747 O O . ARG A 1 93 ? -10.853 -4.487 -1.755 1.00 92.00 93 ARG A O 1
ATOM 754 N N . GLU A 1 94 ? -12.154 -5.707 -3.109 1.00 89.19 94 GLU A N 1
ATOM 755 C CA . GLU A 1 94 ? -11.833 -6.998 -2.489 1.00 89.19 94 GLU A CA 1
ATOM 756 C C . GLU A 1 94 ? -10.479 -7.524 -2.978 1.00 89.19 94 GLU A C 1
ATOM 758 O O . GLU A 1 94 ? -10.272 -7.660 -4.190 1.00 89.19 94 GLU A O 1
ATOM 763 N N . PHE A 1 95 ? -9.584 -7.895 -2.062 1.00 85.94 95 PHE A N 1
ATOM 764 C CA . PHE A 1 95 ? -8.266 -8.433 -2.397 1.00 85.94 95 PHE A CA 1
ATOM 765 C C . PHE A 1 95 ? -8.304 -9.936 -2.713 1.00 85.94 95 PHE A C 1
ATOM 767 O O . PHE A 1 95 ? -7.681 -10.772 -2.052 1.00 85.94 95 PHE A O 1
ATOM 774 N N . THR A 1 96 ? -9.062 -10.278 -3.754 1.00 85.44 96 THR A N 1
ATOM 775 C CA . THR A 1 96 ? -9.260 -11.664 -4.195 1.00 85.44 96 THR A CA 1
ATOM 776 C C . THR A 1 96 ? -7.962 -12.338 -4.651 1.00 85.44 96 THR A C 1
ATOM 778 O O . THR A 1 96 ? -7.036 -11.695 -5.147 1.00 85.44 96 THR A O 1
ATOM 781 N N . ASP A 1 97 ? -7.951 -13.670 -4.582 1.00 81.62 97 ASP A N 1
ATOM 782 C CA . ASP A 1 97 ? -6.910 -14.543 -5.141 1.00 81.62 97 ASP A CA 1
ATOM 783 C C . ASP A 1 97 ? -6.549 -14.221 -6.602 1.00 81.62 97 ASP A C 1
ATOM 785 O O . ASP A 1 97 ? -5.382 -14.312 -6.976 1.00 81.62 97 ASP A O 1
ATOM 789 N N . TYR A 1 98 ? -7.537 -13.832 -7.417 1.00 85.06 98 TYR A N 1
ATOM 790 C CA . TYR A 1 98 ? -7.325 -13.437 -8.810 1.00 85.06 98 TYR A CA 1
ATOM 791 C C . TYR A 1 98 ? -6.502 -12.147 -8.909 1.00 85.06 98 TYR A C 1
ATOM 793 O O . TYR A 1 98 ? -5.533 -12.103 -9.658 1.00 85.06 98 TYR A O 1
ATOM 801 N N . ILE A 1 99 ? -6.843 -11.118 -8.120 1.00 83.31 99 ILE A N 1
ATOM 802 C CA . ILE A 1 99 ? -6.087 -9.856 -8.097 1.00 83.31 99 ILE A CA 1
ATOM 803 C C . ILE A 1 99 ? -4.650 -10.115 -7.633 1.00 83.31 99 ILE A C 1
ATOM 805 O O . ILE A 1 99 ? -3.718 -9.648 -8.272 1.00 83.31 99 ILE A O 1
ATOM 809 N N . ARG A 1 100 ? -4.452 -10.924 -6.586 1.00 80.12 100 ARG A N 1
ATOM 810 C CA . ARG A 1 100 ? -3.109 -11.288 -6.096 1.00 80.12 100 ARG A CA 1
ATOM 811 C C . ARG A 1 100 ? -2.256 -11.930 -7.184 1.00 80.12 100 ARG A C 1
ATOM 813 O O . ARG A 1 100 ? -1.138 -11.492 -7.414 1.00 80.12 100 ARG A O 1
ATOM 820 N N . GLN A 1 101 ? -2.815 -12.911 -7.894 1.00 79.81 101 GLN A N 1
ATOM 821 C CA . GLN A 1 101 ? -2.142 -13.572 -9.017 1.00 79.81 101 GLN A CA 1
ATOM 822 C C . GLN A 1 101 ? -1.853 -12.612 -10.176 1.00 79.81 101 GLN A C 1
ATOM 824 O O . GLN A 1 101 ? -0.783 -12.699 -10.764 1.00 79.81 101 GLN A O 1
ATOM 829 N N . GLN A 1 102 ? -2.769 -11.685 -10.475 1.00 80.69 102 GLN A N 1
ATOM 830 C CA . GLN A 1 102 ? -2.599 -10.671 -11.521 1.00 80.69 102 GLN A CA 1
ATOM 831 C C . GLN A 1 102 ? -1.489 -9.653 -11.204 1.00 80.69 102 GLN A C 1
ATOM 833 O O . GLN A 1 102 ? -1.030 -8.976 -12.115 1.00 80.69 102 GLN A O 1
ATOM 838 N N . TYR A 1 103 ? -1.102 -9.514 -9.930 1.00 72.44 103 TYR A N 1
ATOM 839 C CA . TYR A 1 103 ? -0.081 -8.564 -9.481 1.00 72.44 103 TYR A CA 1
ATOM 840 C C . TYR A 1 103 ? 1.163 -9.217 -8.849 1.00 72.44 103 TYR A C 1
ATOM 842 O O . TYR A 1 103 ? 1.996 -8.518 -8.284 1.00 72.44 103 TYR A O 1
ATOM 850 N N . GLY A 1 104 ? 1.300 -10.547 -8.911 1.00 72.00 104 GLY A N 1
ATOM 851 C CA . GLY A 1 104 ? 2.426 -11.271 -8.299 1.00 72.00 104 GLY A CA 1
ATOM 852 C C . GLY A 1 104 ? 2.470 -11.246 -6.760 1.00 72.00 104 GLY A C 1
ATOM 853 O O . GLY A 1 104 ? 3.456 -11.678 -6.169 1.00 72.00 104 GLY A O 1
ATOM 854 N N . ILE A 1 105 ? 1.410 -10.768 -6.100 1.00 72.44 105 ILE A N 1
ATOM 855 C CA . ILE A 1 105 ? 1.370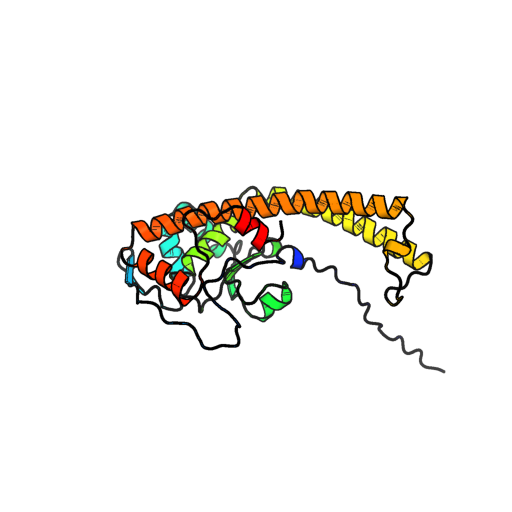 -10.502 -4.654 1.00 72.44 105 ILE A CA 1
ATOM 856 C C . ILE A 1 105 ? 1.214 -11.802 -3.846 1.00 72.44 105 ILE A C 1
ATOM 858 O O . ILE A 1 105 ? 0.432 -12.692 -4.204 1.00 72.44 105 ILE A O 1
ATOM 862 N N . ASP A 1 106 ? 1.912 -11.901 -2.708 1.00 68.81 106 ASP A N 1
ATOM 863 C CA . ASP A 1 106 ? 1.774 -13.027 -1.778 1.00 68.81 106 ASP A CA 1
ATOM 864 C C . ASP A 1 106 ? 0.341 -13.097 -1.198 1.00 68.81 106 ASP A C 1
ATOM 866 O O . ASP A 1 106 ? -0.418 -12.129 -1.112 1.00 68.81 106 ASP A O 1
ATOM 870 N N . LYS A 1 107 ? -0.068 -14.285 -0.757 1.00 67.75 107 LYS A N 1
ATOM 871 C CA . LYS A 1 107 ? -1.355 -14.480 -0.081 1.00 67.75 107 LYS A CA 1
ATOM 872 C C . LYS A 1 107 ? -1.390 -13.933 1.354 1.00 67.75 107 LYS A C 1
ATOM 874 O O . LYS A 1 107 ? -2.463 -13.925 1.947 1.00 67.75 107 LYS A O 1
ATOM 879 N N . LYS A 1 108 ? -0.241 -13.535 1.913 1.00 64.69 108 LYS A N 1
ATOM 880 C CA . LYS A 1 108 ? -0.083 -12.970 3.270 1.00 64.69 108 LYS A CA 1
ATOM 881 C C . LYS A 1 108 ? -0.395 -11.479 3.368 1.00 64.69 108 LYS A C 1
ATOM 883 O O . LYS A 1 108 ? -0.740 -10.998 4.441 1.00 64.69 108 LYS A O 1
ATOM 888 N N . THR A 1 109 ? -0.271 -10.763 2.261 1.00 67.81 109 THR A N 1
ATOM 889 C CA . THR A 1 109 ? -0.692 -9.369 2.128 1.00 67.81 109 THR A CA 1
ATOM 890 C C . THR A 1 109 ? -2.174 -9.233 2.451 1.00 67.81 109 THR A C 1
ATOM 892 O O . THR A 1 109 ? -2.949 -10.091 2.038 1.00 67.81 109 THR A O 1
ATOM 895 N N . SER A 1 110 ? -2.619 -8.177 3.120 1.00 74.62 110 SER A N 1
ATOM 896 C CA . SER A 1 110 ? -4.052 -8.002 3.436 1.00 74.62 110 SER A CA 1
ATOM 897 C C . SER A 1 110 ? -4.625 -6.664 3.023 1.00 74.62 110 SER A C 1
ATOM 899 O O . SER A 1 110 ? -5.840 -6.571 2.842 1.00 74.62 110 SER A O 1
ATOM 901 N N . ALA A 1 111 ? -3.763 -5.685 2.762 1.00 84.81 111 ALA A N 1
ATOM 902 C CA . ALA A 1 111 ? -4.113 -4.490 2.028 1.00 84.81 111 ALA A CA 1
ATOM 903 C C . ALA A 1 111 ? -3.053 -4.192 0.952 1.00 84.81 111 ALA A C 1
ATOM 905 O O . ALA A 1 111 ? -1.962 -4.754 1.012 1.00 84.81 111 ALA A O 1
ATOM 906 N N . LEU A 1 112 ? -3.434 -3.437 -0.080 1.00 85.94 112 LEU A N 1
ATOM 907 C CA . LEU A 1 112 ? -2.528 -2.871 -1.087 1.00 85.94 112 LEU A CA 1
ATOM 908 C C . LEU A 1 112 ? -3.221 -1.708 -1.799 1.00 85.94 112 LEU A C 1
ATOM 910 O O . LEU A 1 112 ? -4.297 -1.891 -2.379 1.00 85.94 112 LEU A O 1
ATOM 914 N N . PHE A 1 113 ? -2.593 -0.540 -1.837 1.00 88.75 113 PHE A N 1
ATOM 915 C CA . PHE A 1 113 ? -2.955 0.547 -2.735 1.00 88.75 113 PHE A CA 1
ATOM 916 C C . PHE A 1 113 ? -2.271 0.388 -4.099 1.00 88.75 113 PHE A C 1
ATOM 918 O O . PHE A 1 113 ? -1.056 0.249 -4.193 1.00 88.75 113 PHE A O 1
ATOM 925 N N . ILE A 1 114 ? -3.058 0.449 -5.176 1.00 84.00 114 ILE A N 1
ATOM 926 C CA . ILE A 1 114 ? -2.560 0.472 -6.557 1.00 84.00 114 ILE A CA 1
ATOM 927 C C . ILE A 1 114 ? -2.881 1.836 -7.169 1.00 84.00 114 ILE A C 1
ATOM 929 O O . ILE A 1 114 ? -4.052 2.154 -7.420 1.00 84.00 114 ILE A O 1
ATOM 933 N N . HIS A 1 115 ? -1.833 2.625 -7.418 1.00 81.12 115 HIS A N 1
ATOM 934 C CA . HIS A 1 115 ? -1.931 4.023 -7.836 1.00 81.12 115 HIS A CA 1
ATOM 935 C C . HIS A 1 115 ? -2.602 4.179 -9.210 1.00 81.12 115 HIS A C 1
ATOM 937 O O . HIS A 1 115 ? -3.563 4.928 -9.349 1.00 81.12 115 HIS A O 1
ATOM 943 N N . GLU A 1 116 ? -2.225 3.382 -10.214 1.00 80.00 116 GLU A N 1
ATOM 944 C CA . GLU A 1 116 ? -2.785 3.452 -11.579 1.00 80.00 116 GLU A CA 1
ATOM 945 C C . GLU A 1 116 ? -4.257 3.015 -11.651 1.00 80.00 116 GLU A C 1
ATOM 947 O O . GLU A 1 116 ? -4.911 3.135 -12.692 1.00 80.00 116 GLU A O 1
ATOM 952 N N . LYS A 1 117 ? -4.782 2.442 -10.563 1.00 84.56 117 LYS A N 1
ATOM 953 C CA . LYS A 1 117 ? -6.188 2.051 -10.410 1.00 84.56 117 LYS A CA 1
ATOM 954 C C . LYS A 1 117 ? -6.939 2.931 -9.416 1.00 84.56 117 LYS A C 1
ATOM 956 O O . LYS A 1 117 ? -8.130 2.672 -9.224 1.00 84.56 117 LYS A O 1
ATOM 961 N N . ASN A 1 118 ? -6.261 3.875 -8.752 1.00 86.19 118 ASN A N 1
ATOM 962 C CA . ASN A 1 118 ? -6.719 4.568 -7.544 1.00 86.19 118 ASN A CA 1
ATOM 963 C C . ASN A 1 118 ? -7.549 3.639 -6.643 1.00 86.19 118 ASN A C 1
ATOM 965 O O . ASN A 1 118 ? -8.709 3.905 -6.324 1.00 86.19 118 ASN A O 1
ATOM 969 N N . SER A 1 119 ? -7.005 2.457 -6.351 1.00 90.44 119 SER A N 1
ATOM 970 C CA . SER A 1 119 ? -7.756 1.377 -5.713 1.00 90.44 119 SER A CA 1
ATOM 971 C C . SER A 1 119 ? -6.993 0.822 -4.525 1.00 90.44 119 SER A C 1
ATOM 973 O O . SER A 1 119 ? -5.896 0.300 -4.690 1.00 90.44 119 SER A O 1
ATOM 975 N N . ILE A 1 120 ? -7.613 0.888 -3.350 1.00 91.44 120 ILE A N 1
ATOM 976 C CA . ILE A 1 120 ? -7.183 0.161 -2.159 1.00 91.44 120 ILE A CA 1
ATOM 977 C C . ILE A 1 120 ? -7.875 -1.199 -2.187 1.00 91.44 120 ILE A C 1
ATOM 979 O O . ILE A 1 120 ? -9.105 -1.291 -2.163 1.00 91.44 120 ILE A O 1
ATOM 983 N N . TYR A 1 121 ? -7.088 -2.261 -2.243 1.00 89.38 121 TYR A N 1
ATOM 984 C CA . TYR A 1 121 ? -7.552 -3.628 -2.081 1.00 89.38 121 TYR A CA 1
ATOM 985 C C . TYR A 1 121 ? -7.422 -4.012 -0.613 1.00 89.38 121 TYR A C 1
ATOM 987 O O . TYR A 1 121 ? -6.390 -3.763 -0.009 1.00 89.38 121 TYR A O 1
ATOM 995 N N . ILE A 1 122 ? -8.464 -4.616 -0.049 1.00 86.88 122 ILE A N 1
ATOM 996 C CA . ILE A 1 122 ? -8.511 -5.137 1.324 1.00 86.88 122 ILE A CA 1
ATOM 997 C C . ILE A 1 122 ? -9.228 -6.486 1.336 1.00 86.88 122 ILE A C 1
ATOM 999 O O . ILE A 1 122 ? -10.072 -6.749 0.475 1.00 86.88 122 ILE A O 1
ATOM 1003 N N . ASN A 1 123 ? -8.941 -7.334 2.318 1.00 81.06 123 ASN A N 1
ATOM 1004 C CA . ASN A 1 123 ? -9.732 -8.535 2.563 1.00 81.06 123 ASN A CA 1
ATOM 1005 C C . ASN A 1 123 ? -10.898 -8.231 3.523 1.00 81.06 123 ASN A C 1
ATOM 1007 O O . ASN A 1 123 ? -10.686 -7.961 4.703 1.00 81.06 123 ASN A O 1
ATOM 1011 N N . LYS A 1 124 ? -12.152 -8.308 3.056 1.00 72.50 124 LYS A N 1
ATOM 1012 C CA . LYS A 1 124 ? -13.329 -8.017 3.910 1.00 72.50 124 LYS A CA 1
ATOM 1013 C C . LYS A 1 124 ? -13.636 -9.109 4.936 1.00 72.50 124 LYS A C 1
ATOM 1015 O O . LYS A 1 124 ? -14.516 -8.925 5.774 1.00 72.50 124 LYS A O 1
ATOM 1020 N N . SER A 1 125 ? -12.947 -10.252 4.877 1.00 75.81 125 SER A N 1
ATOM 1021 C CA . SER A 1 125 ? -13.019 -11.263 5.936 1.00 75.81 125 SER A CA 1
ATOM 1022 C C . SER A 1 125 ? -12.050 -11.000 7.094 1.00 75.81 125 SER A C 1
ATOM 1024 O O . SER A 1 125 ? -12.024 -11.794 8.036 1.00 75.81 125 SER A O 1
ATOM 1026 N N . ASP A 1 126 ? -11.219 -9.958 7.019 1.00 80.44 126 ASP A N 1
ATOM 1027 C CA . ASP A 1 126 ? -10.315 -9.605 8.108 1.00 80.44 126 ASP A CA 1
ATOM 1028 C C . ASP A 1 126 ? -11.072 -9.018 9.299 1.00 80.44 126 ASP A C 1
ATOM 1030 O O . ASP A 1 126 ? -12.132 -8.405 9.169 1.00 80.44 126 ASP A O 1
ATOM 1034 N N . GLU A 1 127 ? -10.488 -9.207 10.480 1.00 88.31 127 GLU A N 1
ATOM 1035 C CA . GLU A 1 127 ? -10.992 -8.620 11.717 1.00 88.31 127 GLU A CA 1
ATOM 1036 C C . GLU A 1 127 ? -10.905 -7.093 11.648 1.00 88.31 127 GLU A C 1
ATOM 1038 O O . GLU A 1 127 ? -9.855 -6.544 11.299 1.00 88.31 127 GLU A O 1
ATOM 1043 N N . LEU A 1 128 ? -11.988 -6.406 12.024 1.00 90.69 128 LEU A N 1
ATOM 1044 C CA . LEU A 1 128 ? -12.083 -4.942 12.064 1.00 90.69 128 LEU A CA 1
ATOM 1045 C C . LEU A 1 128 ? -10.863 -4.281 12.727 1.00 90.69 128 LEU A C 1
ATOM 1047 O O . LEU A 1 128 ? -10.350 -3.284 12.219 1.00 90.69 128 LEU A O 1
ATOM 1051 N N . GLY A 1 129 ? -10.368 -4.869 13.821 1.00 90.94 129 GLY A N 1
ATOM 1052 C CA . GLY A 1 129 ? -9.216 -4.364 14.576 1.00 90.94 129 GLY A CA 1
ATOM 1053 C C . GLY A 1 129 ? -7.861 -4.471 13.867 1.00 90.94 129 GLY A C 1
ATOM 1054 O O . GLY A 1 129 ? -6.853 -4.001 14.390 1.00 90.94 129 GLY A O 1
ATOM 1055 N N . LEU A 1 130 ? -7.803 -5.109 12.701 1.00 90.00 130 LEU A N 1
ATOM 1056 C CA . LEU A 1 130 ? -6.604 -5.188 11.861 1.00 90.00 130 LEU A CA 1
ATOM 1057 C C . LEU A 1 130 ? -6.868 -4.511 10.516 1.00 90.00 130 LEU A C 1
ATOM 1059 O O . LEU A 1 130 ? -6.046 -3.720 10.063 1.00 90.00 130 LEU A O 1
ATOM 1063 N N . LEU A 1 131 ? -8.069 -4.702 9.959 1.00 90.19 131 LEU A N 1
ATOM 1064 C CA . LEU A 1 131 ? -8.550 -3.990 8.777 1.00 90.19 131 LEU A CA 1
ATOM 1065 C C . LEU A 1 131 ? -8.413 -2.467 8.919 1.00 90.19 131 LEU A C 1
ATOM 1067 O O . LEU A 1 131 ? -7.988 -1.812 7.975 1.00 90.19 131 LEU A O 1
ATOM 1071 N N . THR A 1 132 ? -8.742 -1.894 10.082 1.00 93.31 132 THR A N 1
ATOM 1072 C CA . THR A 1 132 ? -8.634 -0.441 10.287 1.00 93.31 132 THR A CA 1
ATOM 1073 C C . THR A 1 132 ? -7.189 0.064 10.243 1.00 93.31 132 THR A C 1
ATOM 1075 O O . THR A 1 132 ? -6.932 1.116 9.661 1.00 93.31 132 THR A O 1
ATOM 1078 N N . ILE A 1 133 ? -6.233 -0.721 10.754 1.00 93.12 133 ILE A N 1
ATOM 1079 C CA . ILE A 1 133 ? -4.802 -0.388 10.751 1.00 93.12 133 ILE A CA 1
ATOM 1080 C C . ILE A 1 133 ? -4.275 -0.368 9.312 1.00 93.12 133 ILE A C 1
ATOM 1082 O O . ILE A 1 133 ? -3.724 0.642 8.878 1.00 93.12 133 ILE A O 1
ATOM 1086 N N . PHE A 1 134 ? -4.509 -1.441 8.550 1.00 89.88 134 PHE A N 1
ATOM 1087 C CA . PHE A 1 134 ? -4.030 -1.525 7.169 1.00 89.88 134 PHE A CA 1
ATOM 1088 C C . PHE A 1 134 ? -4.755 -0.538 6.246 1.00 89.88 134 PHE A C 1
ATOM 1090 O O . PHE A 1 134 ? -4.119 0.106 5.423 1.00 89.88 134 PHE A O 1
ATOM 1097 N N . LEU A 1 135 ? -6.063 -0.322 6.427 1.00 93.12 135 LEU A N 1
ATOM 1098 C CA . LEU A 1 135 ? -6.787 0.707 5.676 1.00 93.12 135 LEU A CA 1
ATOM 1099 C C . LEU A 1 135 ? -6.218 2.112 5.940 1.00 93.12 135 LEU A C 1
ATOM 1101 O O . LEU A 1 135 ? -6.168 2.919 5.018 1.00 93.12 135 LEU A O 1
ATOM 1105 N N . TYR A 1 136 ? -5.762 2.411 7.161 1.00 95.62 136 TYR A N 1
ATOM 1106 C CA . TYR A 1 136 ? -5.102 3.685 7.463 1.00 95.62 136 TYR A CA 1
ATOM 1107 C C . TYR A 1 136 ? -3.726 3.816 6.787 1.00 95.62 136 TYR A C 1
ATOM 1109 O O . TYR A 1 136 ? -3.395 4.896 6.293 1.00 95.62 136 TYR A O 1
ATOM 1117 N N . HIS A 1 137 ? -2.953 2.726 6.707 1.00 93.94 137 HIS A N 1
ATOM 1118 C CA . HIS A 1 137 ? -1.695 2.665 5.945 1.00 93.94 137 HIS A CA 1
ATOM 1119 C C . HIS A 1 137 ? -1.936 2.942 4.454 1.00 93.94 137 HIS A C 1
ATOM 1121 O O . HIS A 1 137 ? -1.378 3.890 3.906 1.00 93.94 137 HIS A O 1
ATOM 1127 N N . GLU A 1 138 ? -2.867 2.226 3.820 1.00 93.25 138 GLU A N 1
ATOM 1128 C CA . GLU A 1 138 ? -3.162 2.409 2.391 1.00 93.25 138 GLU A CA 1
ATOM 1129 C C . GLU A 1 138 ? -3.792 3.766 2.058 1.00 93.25 138 GLU A C 1
ATOM 1131 O O . GLU A 1 138 ? -3.538 4.334 0.996 1.00 93.25 138 GLU A O 1
ATOM 1136 N N . LEU A 1 139 ? -4.595 4.334 2.963 1.00 95.75 139 LEU A N 1
ATOM 1137 C CA . LEU A 1 139 ? -5.077 5.710 2.816 1.00 95.75 139 LEU A CA 1
ATOM 1138 C C . LEU A 1 139 ? -3.941 6.731 2.960 1.00 95.75 139 LEU A C 1
ATOM 1140 O O . LEU A 1 139 ? -4.012 7.796 2.353 1.00 95.75 139 LEU A O 1
ATOM 1144 N N . SER A 1 140 ? -2.893 6.420 3.726 1.00 95.00 140 SER A N 1
ATOM 1145 C CA . SER A 1 140 ? -1.705 7.276 3.818 1.00 95.00 140 SER A CA 1
ATOM 1146 C C . SER A 1 140 ? -0.926 7.278 2.502 1.00 95.00 140 SER A C 1
ATOM 1148 O O . SER A 1 140 ? -0.516 8.348 2.061 1.00 95.00 140 SER A O 1
ATOM 1150 N N . HIS A 1 141 ? -0.821 6.133 1.816 1.00 91.75 141 HIS A N 1
ATOM 1151 C CA . HIS A 1 141 ? -0.315 6.070 0.437 1.00 91.75 141 HIS A CA 1
ATOM 1152 C C . HIS A 1 141 ? -1.212 6.828 -0.549 1.00 91.75 141 HIS A C 1
ATOM 1154 O O . HIS A 1 141 ? -0.734 7.680 -1.294 1.00 91.75 141 HIS A O 1
ATOM 1160 N N . ALA A 1 142 ? -2.525 6.584 -0.528 1.00 90.19 142 ALA A N 1
ATOM 1161 C CA . ALA A 1 142 ? -3.470 7.204 -1.462 1.00 90.19 142 ALA A CA 1
ATOM 1162 C C . ALA A 1 142 ? -3.524 8.744 -1.382 1.00 90.19 142 ALA A C 1
ATOM 1164 O O . ALA A 1 142 ? -3.977 9.391 -2.328 1.00 90.19 142 ALA A O 1
ATOM 1165 N N . PHE A 1 143 ? -3.074 9.334 -0.269 1.00 93.50 143 PHE A N 1
ATOM 1166 C CA . PHE A 1 143 ? -3.100 10.776 -0.025 1.00 93.50 143 PHE A CA 1
ATOM 1167 C C . PHE A 1 143 ? -1.721 11.419 0.238 1.00 93.50 143 PHE A C 1
ATOM 1169 O O . PHE A 1 143 ? -1.691 12.602 0.599 1.00 93.50 143 PHE A O 1
ATOM 1176 N N . ASP A 1 144 ? -0.604 10.708 0.015 1.00 89.81 144 ASP A N 1
ATOM 1177 C CA . ASP A 1 144 ? 0.742 11.308 -0.016 1.00 89.81 144 ASP A CA 1
ATOM 1178 C C . ASP A 1 144 ? 0.940 12.102 -1.320 1.00 89.81 144 ASP A C 1
ATOM 1180 O O . ASP A 1 144 ? 1.003 11.557 -2.423 1.00 89.81 144 ASP A O 1
ATOM 1184 N N . GLU A 1 145 ? 1.063 13.421 -1.182 1.00 91.12 145 GLU A N 1
ATOM 1185 C CA . GLU A 1 145 ? 1.217 14.373 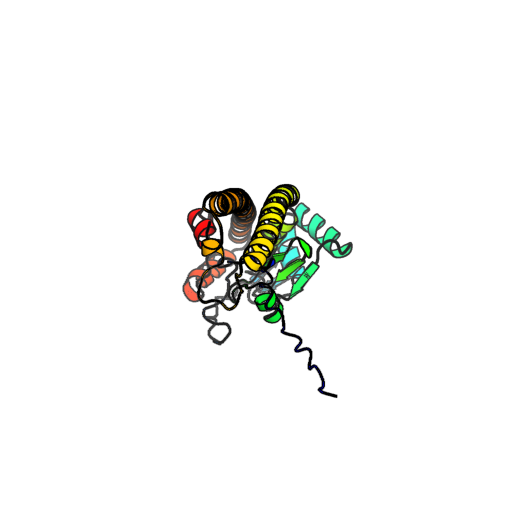-2.286 1.00 91.12 145 GLU A CA 1
ATOM 1186 C C . GLU A 1 145 ? 2.551 14.229 -3.043 1.00 91.12 145 GLU A C 1
ATOM 1188 O O . GLU A 1 145 ? 2.694 14.788 -4.131 1.00 91.12 145 GLU A O 1
ATOM 1193 N N . LYS A 1 146 ? 3.525 13.483 -2.501 1.00 89.06 146 LYS A N 1
ATOM 1194 C CA . LYS A 1 146 ? 4.814 13.235 -3.164 1.00 89.06 146 LYS A CA 1
ATOM 1195 C C . LYS A 1 146 ? 4.772 12.083 -4.163 1.00 89.06 146 LYS A C 1
ATOM 1197 O O . LYS A 1 146 ? 5.392 12.198 -5.220 1.00 89.06 146 LYS A O 1
ATOM 1202 N N . ILE A 1 147 ? 3.983 11.038 -3.883 1.00 84.31 147 ILE A N 1
ATOM 1203 C CA . ILE A 1 147 ? 3.918 9.817 -4.705 1.00 84.31 147 ILE A CA 1
ATOM 1204 C C . ILE A 1 147 ? 3.688 10.118 -6.199 1.00 84.31 147 ILE A C 1
ATOM 1206 O O . ILE A 1 147 ? 4.432 9.571 -7.010 1.00 84.31 147 ILE A O 1
ATOM 1210 N N . PRO A 1 148 ? 2.764 11.016 -6.608 1.00 80.62 148 PRO A N 1
ATOM 1211 C CA . PRO A 1 148 ? 2.580 11.350 -8.024 1.00 80.62 148 PRO A CA 1
ATOM 1212 C C . PRO A 1 148 ? 3.809 11.978 -8.702 1.00 80.62 148 PRO A C 1
ATOM 1214 O O . PRO A 1 148 ? 3.973 11.839 -9.911 1.00 80.62 148 PRO A O 1
ATOM 1217 N N . LEU A 1 149 ? 4.657 12.693 -7.954 1.00 81.69 149 LEU A N 1
ATOM 1218 C CA . LEU A 1 149 ? 5.874 13.319 -8.483 1.00 81.69 149 LEU A CA 1
ATOM 1219 C C . LEU A 1 149 ? 7.010 12.300 -8.610 1.00 81.69 149 LEU A C 1
ATOM 1221 O O . LEU A 1 149 ? 7.704 12.287 -9.621 1.00 81.69 149 LEU A O 1
ATOM 1225 N N . GLU A 1 150 ? 7.168 11.432 -7.613 1.00 82.69 150 GLU A N 1
ATOM 1226 C CA . GLU A 1 150 ? 8.225 10.416 -7.594 1.00 82.69 150 GLU A CA 1
ATOM 1227 C C . GLU A 1 150 ? 7.925 9.283 -8.583 1.00 82.69 150 GLU A C 1
ATOM 1229 O O . GLU A 1 150 ? 8.805 8.897 -9.345 1.00 82.69 150 GLU A O 1
ATOM 1234 N N . LEU A 1 151 ? 6.671 8.818 -8.673 1.00 79.62 151 LEU A N 1
ATOM 1235 C CA . LEU A 1 151 ? 6.263 7.856 -9.706 1.00 79.62 151 LEU A CA 1
ATOM 1236 C C . LEU A 1 151 ? 6.486 8.404 -11.115 1.00 79.62 151 LEU A C 1
ATOM 1238 O O . LEU A 1 151 ? 6.849 7.646 -12.008 1.00 79.62 151 LEU A O 1
ATOM 1242 N N . LYS A 1 152 ? 6.313 9.714 -11.327 1.00 81.12 152 LYS A N 1
ATOM 1243 C CA . LYS A 1 152 ? 6.604 10.332 -12.620 1.00 81.12 152 LYS A CA 1
ATOM 1244 C C . LYS A 1 152 ? 8.089 10.186 -12.986 1.00 81.12 152 LYS A C 1
ATOM 1246 O O . LYS A 1 152 ? 8.385 9.780 -14.104 1.00 81.12 152 LYS A O 1
ATOM 1251 N N . GLU A 1 153 ? 9.001 10.490 -12.064 1.00 84.56 153 GLU A N 1
ATOM 1252 C CA . GLU A 1 153 ? 10.451 10.354 -12.283 1.00 84.56 153 GLU A CA 1
ATOM 1253 C C . GLU A 1 153 ? 10.853 8.886 -12.511 1.00 84.56 153 GLU A C 1
ATOM 1255 O O . GLU A 1 153 ? 11.585 8.575 -13.452 1.00 84.56 153 GLU A O 1
ATOM 1260 N N . VAL A 1 154 ? 10.299 7.968 -11.711 1.00 82.81 154 VAL A N 1
ATOM 1261 C CA . VAL A 1 154 ? 10.533 6.526 -11.861 1.00 82.81 154 VAL A CA 1
ATOM 1262 C C . VAL A 1 154 ? 10.013 6.009 -13.208 1.00 82.81 154 VAL A C 1
ATOM 1264 O O . VAL A 1 154 ? 10.719 5.251 -13.871 1.00 82.81 154 VAL A O 1
ATOM 1267 N N . PHE A 1 155 ? 8.826 6.431 -13.660 1.00 81.75 155 PHE A N 1
ATOM 1268 C CA . PHE A 1 155 ? 8.295 6.046 -14.971 1.00 81.75 155 PHE A CA 1
ATOM 1269 C C . PHE A 1 155 ? 9.077 6.670 -16.136 1.00 81.75 155 PHE A C 1
ATOM 1271 O O . PHE A 1 155 ? 9.292 5.983 -17.129 1.00 81.75 155 PHE A O 1
ATOM 1278 N N . GLU A 1 156 ? 9.569 7.910 -16.023 1.00 87.38 156 GLU A N 1
ATOM 1279 C CA . GLU A 1 156 ? 10.433 8.519 -17.050 1.00 87.38 156 GLU A CA 1
ATOM 1280 C C . GLU A 1 156 ? 11.751 7.731 -17.224 1.00 87.38 156 GLU A C 1
ATOM 1282 O O . GLU A 1 156 ? 12.169 7.466 -18.355 1.00 87.38 156 GLU A O 1
ATOM 1287 N N . LEU A 1 157 ? 12.382 7.293 -16.126 1.00 82.94 157 LEU A N 1
ATOM 1288 C CA . LEU A 1 157 ? 13.572 6.430 -16.168 1.00 82.94 157 LEU A CA 1
ATOM 1289 C C . LEU A 1 157 ? 13.253 5.010 -16.644 1.00 82.94 157 LEU A C 1
ATOM 1291 O O . LEU A 1 157 ? 14.028 4.419 -17.401 1.00 82.94 157 LEU A O 1
ATOM 1295 N N . PHE A 1 158 ? 12.107 4.470 -16.233 1.00 83.88 158 PHE A N 1
ATOM 1296 C CA . PHE A 1 158 ? 11.676 3.150 -16.657 1.00 83.88 158 PHE A CA 1
ATOM 1297 C C . PHE A 1 158 ? 11.403 3.103 -18.175 1.00 83.88 158 PHE A C 1
ATOM 1299 O O . PHE A 1 158 ? 11.893 2.206 -18.867 1.00 83.88 158 PHE A O 1
ATOM 1306 N N . ASP A 1 159 ? 10.660 4.070 -18.720 1.00 83.88 159 ASP A N 1
ATOM 1307 C CA . ASP A 1 159 ? 10.360 4.145 -20.154 1.00 83.88 159 ASP A CA 1
ATOM 1308 C C . ASP A 1 159 ? 11.641 4.325 -20.986 1.00 83.88 159 ASP A C 1
ATOM 1310 O O . ASP A 1 159 ? 11.761 3.746 -22.071 1.00 83.88 159 ASP A O 1
ATOM 1314 N N . LEU A 1 160 ? 12.637 5.052 -20.461 1.00 88.50 160 LEU A N 1
ATOM 1315 C CA . LEU A 1 160 ? 13.969 5.151 -21.063 1.00 88.50 160 LEU A CA 1
ATOM 1316 C C . LEU A 1 160 ? 14.695 3.794 -21.075 1.00 88.50 160 LEU A C 1
ATOM 1318 O O . LEU A 1 160 ? 15.208 3.395 -22.123 1.00 88.50 160 LEU A O 1
ATOM 1322 N N . TYR A 1 161 ? 14.711 3.071 -19.947 1.00 86.81 161 TYR A N 1
ATOM 1323 C CA . TYR A 1 161 ? 15.276 1.717 -19.864 1.00 86.81 161 TYR A CA 1
ATOM 1324 C C . TYR A 1 161 ? 14.609 0.777 -20.873 1.00 86.81 161 TYR A C 1
ATOM 1326 O O . TYR A 1 161 ? 15.297 0.111 -21.645 1.00 86.81 161 TYR A O 1
ATOM 1334 N N . LYS A 1 162 ? 13.273 0.759 -20.919 1.00 87.19 162 LYS A N 1
ATOM 1335 C CA . LYS A 1 162 ? 12.513 -0.112 -21.818 1.00 87.19 162 LYS A CA 1
ATOM 1336 C C . LYS A 1 162 ? 12.730 0.216 -23.287 1.00 87.19 162 LYS A C 1
ATOM 1338 O O . LYS A 1 162 ? 12.963 -0.698 -24.066 1.00 87.19 162 LYS A O 1
ATOM 1343 N N . THR A 1 163 ? 12.695 1.495 -23.659 1.00 89.31 163 THR A N 1
ATOM 1344 C CA . THR A 1 163 ? 12.953 1.919 -25.045 1.00 89.31 163 THR A CA 1
ATOM 1345 C C . THR A 1 163 ? 14.323 1.417 -25.500 1.00 89.31 163 THR A C 1
ATOM 1347 O O . THR A 1 163 ? 14.446 0.820 -26.565 1.00 89.31 163 THR A O 1
ATOM 1350 N N . LYS A 1 164 ? 15.341 1.570 -24.645 1.00 89.19 164 LYS A N 1
ATOM 1351 C CA . LYS A 1 164 ? 16.703 1.105 -24.919 1.00 89.19 164 LYS A CA 1
ATOM 1352 C C . LYS A 1 164 ? 16.821 -0.421 -24.957 1.00 89.19 164 LYS A C 1
ATOM 1354 O O . LYS A 1 164 ? 17.523 -0.954 -25.813 1.00 89.19 164 LYS A O 1
ATOM 1359 N N . TYR A 1 165 ? 16.124 -1.121 -24.061 1.00 89.44 165 TYR A N 1
ATOM 1360 C CA . TYR A 1 165 ? 16.030 -2.580 -24.068 1.00 89.44 165 TYR A CA 1
ATOM 1361 C C . TYR A 1 165 ? 15.432 -3.080 -25.389 1.00 89.44 165 TYR A C 1
ATOM 1363 O O . TYR A 1 165 ? 16.058 -3.896 -26.059 1.00 89.44 165 TYR A O 1
ATOM 1371 N N . ASP A 1 166 ? 14.274 -2.550 -25.794 1.00 88.00 166 ASP A N 1
ATOM 1372 C CA . ASP A 1 166 ? 13.562 -2.945 -27.013 1.00 88.00 166 ASP A CA 1
ATOM 1373 C C . ASP A 1 166 ? 14.405 -2.645 -28.278 1.00 88.00 166 ASP A C 1
ATOM 1375 O O . ASP A 1 166 ? 14.514 -3.488 -29.172 1.00 88.00 166 ASP A O 1
ATOM 1379 N N . GLU A 1 167 ? 15.089 -1.493 -28.336 1.00 92.50 167 GLU A N 1
ATOM 1380 C CA . GLU A 1 167 ? 16.023 -1.144 -29.422 1.00 92.50 167 GLU A CA 1
ATOM 1381 C C . GLU A 1 167 ? 17.214 -2.112 -29.528 1.00 92.50 167 GLU A C 1
ATOM 1383 O O . GLU A 1 167 ? 17.571 -2.548 -30.628 1.00 92.50 167 GLU A O 1
ATOM 1388 N N . LEU A 1 168 ? 17.847 -2.455 -28.402 1.00 89.81 168 LEU A N 1
ATOM 1389 C CA . LEU A 1 168 ? 18.963 -3.405 -28.368 1.00 89.81 168 LEU A CA 1
ATOM 1390 C C . LEU A 1 168 ? 18.497 -4.842 -28.643 1.00 89.81 168 LEU A C 1
ATOM 1392 O O . LEU A 1 168 ? 19.225 -5.616 -29.267 1.00 89.81 168 LEU A O 1
ATOM 1396 N N . TYR A 1 169 ? 17.272 -5.190 -28.248 1.00 90.56 169 TYR A N 1
ATOM 1397 C CA . TYR A 1 169 ? 16.649 -6.483 -28.509 1.00 90.56 169 TYR A CA 1
ATOM 1398 C C . TYR A 1 169 ? 16.435 -6.719 -30.009 1.00 90.56 169 TYR A C 1
ATOM 1400 O O . TYR A 1 169 ? 16.890 -7.732 -30.542 1.00 90.56 169 TYR A O 1
ATOM 1408 N N . GLU A 1 170 ? 15.843 -5.763 -30.730 1.00 90.56 170 GLU A N 1
ATOM 1409 C CA . GLU A 1 170 ? 15.662 -5.847 -32.190 1.00 90.56 170 GLU A CA 1
ATOM 1410 C C . GLU A 1 170 ? 17.004 -5.881 -32.949 1.00 90.56 170 GLU A C 1
ATOM 1412 O O . GLU A 1 170 ? 17.166 -6.601 -33.947 1.00 90.56 170 GLU A O 1
ATOM 1417 N N . GLN A 1 171 ? 18.022 -5.171 -32.450 1.00 90.00 171 GLN A N 1
ATOM 1418 C CA . GLN A 1 171 ? 19.383 -5.288 -32.976 1.00 90.00 171 GLN A CA 1
ATOM 1419 C C . GLN A 1 171 ? 19.984 -6.676 -32.727 1.00 90.00 171 GLN A C 1
ATOM 1421 O O . GLN A 1 171 ? 20.577 -7.249 -33.643 1.00 90.00 171 GLN A O 1
ATOM 1426 N N . ALA A 1 172 ? 19.811 -7.247 -31.533 1.00 88.38 172 ALA A N 1
ATOM 1427 C CA . ALA A 1 172 ? 20.260 -8.599 -31.217 1.00 88.38 172 ALA A CA 1
ATOM 1428 C C . ALA A 1 172 ? 19.557 -9.645 -32.099 1.00 88.38 172 ALA A C 1
ATOM 1430 O O . ALA A 1 172 ? 20.233 -10.507 -32.664 1.00 88.38 172 ALA A O 1
ATOM 1431 N N . LEU A 1 173 ? 18.236 -9.540 -32.310 1.00 88.94 173 LEU A N 1
ATOM 1432 C CA . LEU A 1 173 ? 17.493 -10.390 -33.253 1.00 88.94 173 LEU A CA 1
ATOM 1433 C C . LEU A 1 173 ? 18.094 -10.311 -34.665 1.00 88.94 173 LEU A C 1
ATOM 1435 O O . LEU A 1 173 ? 18.329 -11.334 -35.308 1.00 88.94 173 LEU A O 1
ATOM 1439 N N . THR A 1 174 ? 18.429 -9.101 -35.125 1.00 89.38 174 THR A N 1
ATOM 1440 C CA . THR A 1 174 ? 19.088 -8.873 -36.424 1.00 89.38 174 THR A CA 1
ATOM 1441 C C . THR A 1 174 ? 20.494 -9.495 -36.491 1.00 89.38 174 THR A C 1
ATOM 1443 O O . THR A 1 174 ? 20.926 -9.933 -37.558 1.00 89.38 174 THR A O 1
ATOM 1446 N N . ARG A 1 175 ? 21.200 -9.594 -35.355 1.00 88.62 175 ARG A N 1
ATOM 1447 C CA . ARG A 1 175 ? 22.498 -10.289 -35.203 1.00 88.62 175 ARG A CA 1
ATOM 1448 C C . ARG A 1 175 ? 22.365 -11.814 -35.068 1.00 88.62 175 ARG A C 1
ATOM 1450 O O . ARG A 1 175 ? 23.382 -12.504 -35.059 1.00 88.62 175 ARG A O 1
ATOM 1457 N N . GLY A 1 176 ? 21.144 -12.349 -34.996 1.00 87.44 176 GLY A N 1
ATOM 1458 C CA . GLY A 1 176 ? 20.868 -13.785 -34.892 1.00 87.44 176 GLY A CA 1
ATOM 1459 C C . GLY A 1 176 ? 20.537 -14.290 -33.485 1.00 87.44 176 GLY A C 1
ATOM 1460 O O . GLY A 1 176 ? 20.472 -15.506 -33.295 1.00 87.44 176 GLY A O 1
ATOM 1461 N N . TYR A 1 177 ? 20.301 -13.403 -32.512 1.00 85.94 177 TYR A N 1
ATOM 1462 C CA . TYR A 1 177 ? 19.678 -13.793 -31.246 1.00 85.94 177 TYR A CA 1
ATOM 1463 C C . TYR A 1 177 ? 18.293 -14.392 -31.505 1.00 85.94 177 TYR A C 1
ATOM 1465 O O . TYR A 1 177 ? 17.562 -13.959 -32.397 1.00 85.94 177 TYR A O 1
ATOM 1473 N N . THR A 1 178 ? 17.901 -15.371 -30.692 1.00 83.88 178 THR A N 1
ATOM 1474 C CA . THR A 1 178 ? 16.512 -15.832 -30.633 1.00 83.88 178 THR A CA 1
ATOM 1475 C C . THR A 1 178 ? 16.129 -16.040 -29.169 1.00 83.88 178 THR A C 1
ATOM 1477 O O . THR A 1 178 ? 16.913 -16.635 -28.437 1.00 83.88 178 THR A O 1
ATOM 1480 N N . PRO A 1 179 ? 14.924 -15.653 -28.714 1.00 73.38 179 PRO A N 1
ATOM 1481 C CA . PRO A 1 179 ? 14.501 -15.869 -27.323 1.00 73.38 179 PRO A CA 1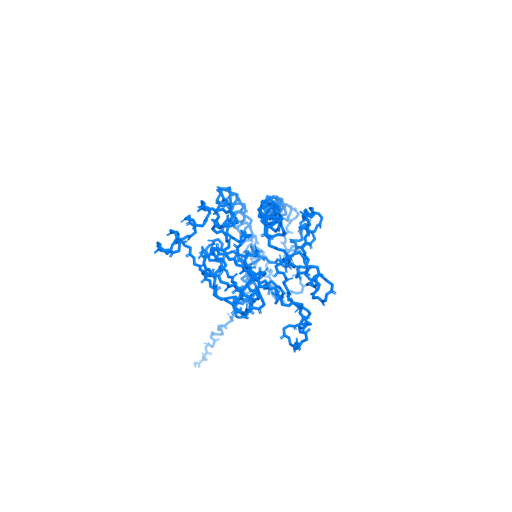
ATOM 1482 C C . PRO A 1 179 ? 14.412 -17.344 -26.893 1.00 73.38 179 PRO A C 1
ATOM 1484 O O . PRO A 1 179 ? 14.189 -17.633 -25.723 1.00 73.38 179 PRO A O 1
ATOM 1487 N N . SER A 1 180 ? 14.570 -18.280 -27.832 1.00 72.81 180 SER A N 1
ATOM 1488 C CA . SER A 1 180 ? 14.668 -19.720 -27.586 1.00 72.81 180 SER A CA 1
ATOM 1489 C C . SER A 1 180 ? 16.103 -20.266 -27.578 1.00 72.81 180 SER A C 1
ATOM 1491 O O . SER A 1 180 ? 16.263 -21.481 -27.477 1.00 72.81 180 SER A O 1
ATOM 1493 N N . SER A 1 181 ? 17.139 -19.436 -27.748 1.00 67.56 181 SER A N 1
ATOM 1494 C CA . SER A 1 181 ? 18.527 -19.900 -27.642 1.00 67.56 181 SER A CA 1
ATOM 1495 C C . SER A 1 181 ? 18.941 -20.107 -26.187 1.00 67.56 181 SER A C 1
ATOM 1497 O O . SER A 1 181 ? 18.484 -19.392 -25.302 1.00 67.56 181 SER A O 1
ATOM 1499 N N . GLU A 1 182 ? 19.874 -21.033 -25.958 1.00 71.88 182 GLU A N 1
ATOM 1500 C CA . GLU A 1 182 ? 20.494 -21.278 -24.641 1.00 71.88 182 GLU A CA 1
ATOM 1501 C C . GLU A 1 182 ? 21.410 -20.127 -24.178 1.00 71.88 182 GLU A C 1
ATOM 1503 O O . GLU A 1 182 ? 21.878 -20.127 -23.045 1.00 71.88 182 GLU A O 1
ATOM 1508 N N . VAL A 1 183 ? 21.668 -19.162 -25.064 1.00 74.25 183 VAL A N 1
ATOM 1509 C CA . VAL A 1 183 ? 22.543 -18.003 -24.872 1.00 74.25 183 VAL A CA 1
ATOM 1510 C C . VAL A 1 183 ? 21.712 -16.816 -24.383 1.00 74.25 183 VAL A C 1
ATOM 1512 O O . VAL A 1 183 ? 20.652 -16.523 -24.952 1.00 74.25 183 VAL A O 1
ATOM 1515 N N . HIS A 1 184 ? 22.175 -16.130 -23.337 1.00 79.44 184 HIS A N 1
ATOM 1516 C CA . HIS A 1 184 ? 21.459 -14.990 -22.767 1.00 79.44 184 HIS A CA 1
ATOM 1517 C C . HIS A 1 184 ? 21.517 -13.755 -23.680 1.00 79.44 184 HIS A C 1
ATOM 1519 O O . HIS A 1 184 ? 22.462 -13.558 -24.438 1.00 79.44 184 HIS A O 1
ATOM 1525 N N . PHE A 1 185 ? 20.502 -12.889 -23.586 1.00 81.62 185 PHE A N 1
ATOM 1526 C CA . PHE A 1 185 ? 20.412 -11.653 -24.376 1.00 81.62 185 PHE A CA 1
ATOM 1527 C C . PHE A 1 185 ? 21.653 -10.752 -24.225 1.00 81.62 185 PHE A C 1
ATOM 1529 O O . PHE A 1 185 ? 22.156 -10.246 -25.226 1.00 81.62 185 PHE A O 1
ATOM 1536 N N . SER A 1 186 ? 22.194 -10.622 -23.009 1.00 78.94 186 SER A N 1
ATOM 1537 C CA . SER A 1 186 ? 23.412 -9.847 -22.730 1.00 78.94 186 SER A CA 1
ATOM 1538 C C . SER A 1 186 ? 24.652 -10.360 -23.472 1.00 78.94 186 SER A C 1
ATOM 1540 O O . SER A 1 186 ? 25.515 -9.570 -23.833 1.00 78.94 186 SER A O 1
ATOM 1542 N N . GLU A 1 187 ? 24.730 -11.652 -23.810 1.00 81.81 187 GLU A N 1
ATOM 1543 C CA . GLU A 1 187 ? 25.847 -12.213 -24.590 1.00 81.81 187 GLU A CA 1
ATOM 1544 C C . GLU A 1 187 ? 25.811 -11.804 -26.082 1.00 81.81 187 GLU A C 1
ATOM 1546 O O . GLU A 1 187 ? 26.789 -12.011 -26.801 1.00 81.81 187 GLU A O 1
ATOM 1551 N N . PHE A 1 188 ? 24.707 -11.210 -26.557 1.00 84.81 188 PHE A N 1
ATOM 1552 C CA . PHE A 1 188 ? 24.582 -10.618 -27.900 1.00 84.81 188 PHE A CA 1
ATOM 1553 C C . PHE A 1 188 ? 24.819 -9.098 -27.933 1.00 84.81 188 PHE A C 1
ATOM 1555 O O . PHE A 1 188 ? 24.845 -8.498 -29.019 1.00 84.81 188 PHE A O 1
ATOM 1562 N N . LEU A 1 189 ? 25.002 -8.475 -26.766 1.00 86.62 189 LEU A N 1
ATOM 1563 C CA . LEU A 1 189 ? 25.375 -7.073 -26.635 1.00 86.62 189 LEU A CA 1
ATOM 1564 C C . LEU A 1 189 ? 26.898 -6.928 -26.718 1.00 86.62 189 LEU A C 1
ATOM 1566 O O . LEU A 1 189 ? 27.663 -7.764 -26.238 1.00 86.62 189 LEU A O 1
ATOM 1570 N N . SER A 1 190 ? 27.362 -5.845 -27.336 1.00 90.31 190 SER A N 1
ATOM 1571 C CA . SER A 1 190 ? 28.739 -5.396 -27.139 1.00 90.31 190 SER A CA 1
ATOM 1572 C C . SER A 1 190 ? 28.901 -4.811 -25.733 1.00 90.31 190 SER A C 1
ATOM 1574 O O . SER A 1 190 ? 27.938 -4.336 -25.138 1.00 90.31 190 SER A O 1
ATOM 1576 N N . SER A 1 191 ? 30.130 -4.775 -25.211 1.00 91.25 191 SER A N 1
ATOM 1577 C CA . SER A 1 191 ? 30.400 -4.219 -23.875 1.00 91.25 191 SER A CA 1
ATOM 1578 C C . SER A 1 191 ? 29.985 -2.750 -23.721 1.00 91.25 191 SER A C 1
ATOM 1580 O O . SER A 1 191 ? 29.729 -2.310 -22.607 1.00 91.25 191 SER A O 1
ATOM 1582 N N . GLU A 1 192 ? 29.918 -1.990 -24.821 1.00 92.25 192 GLU A N 1
ATOM 1583 C CA . GLU A 1 192 ? 29.382 -0.628 -24.800 1.00 92.25 192 GLU A CA 1
ATOM 1584 C C . GLU A 1 192 ? 27.859 -0.637 -24.626 1.00 92.25 192 GLU A C 1
ATOM 1586 O O . GLU A 1 192 ? 27.353 0.098 -23.791 1.00 92.25 192 GLU A O 1
ATOM 1591 N N . GLU A 1 193 ? 27.136 -1.483 -25.365 1.00 91.69 193 GLU A N 1
ATOM 1592 C CA . GLU A 1 193 ? 25.671 -1.601 -25.295 1.00 91.69 193 GLU A CA 1
ATOM 1593 C C . GLU A 1 193 ? 25.186 -2.165 -23.956 1.00 91.69 193 GLU A C 1
ATOM 1595 O O . GLU A 1 193 ? 24.192 -1.681 -23.420 1.00 91.69 193 GLU A O 1
ATOM 1600 N N . ASP A 1 194 ? 25.903 -3.152 -23.416 1.00 89.75 194 ASP A N 1
ATOM 1601 C CA . ASP A 1 194 ? 25.623 -3.783 -22.123 1.00 89.75 194 ASP A CA 1
ATOM 1602 C C . ASP A 1 194 ? 25.798 -2.771 -20.978 1.00 89.75 194 ASP A C 1
ATOM 1604 O O . ASP A 1 194 ? 24.837 -2.481 -20.267 1.00 89.75 194 ASP A O 1
ATOM 1608 N N . SER A 1 195 ? 26.959 -2.100 -20.903 1.00 91.69 195 SER A N 1
ATOM 1609 C CA . SER A 1 195 ? 27.204 -0.992 -19.959 1.00 91.69 195 SER A CA 1
ATOM 1610 C C . SER A 1 195 ? 26.162 0.118 -20.106 1.00 91.69 195 SER A C 1
ATOM 1612 O O . SER A 1 195 ? 25.649 0.635 -19.120 1.00 91.69 195 SER A O 1
ATOM 1614 N N . GLN A 1 196 ? 25.809 0.468 -21.342 1.00 90.06 196 GLN A N 1
ATOM 1615 C CA . GLN A 1 196 ? 24.821 1.499 -21.636 1.00 90.06 196 GLN A CA 1
ATOM 1616 C C . GLN A 1 196 ? 23.388 1.135 -21.216 1.00 90.06 196 GLN A C 1
ATOM 1618 O O . GLN A 1 196 ? 22.576 2.048 -21.035 1.00 90.06 196 GLN A O 1
ATOM 1623 N N . LEU A 1 197 ? 23.045 -0.152 -21.148 1.00 87.81 197 LEU A N 1
ATOM 1624 C CA . LEU A 1 197 ? 21.753 -0.644 -20.670 1.00 87.81 197 LEU A CA 1
ATOM 1625 C C . LEU A 1 197 ? 21.761 -0.776 -19.140 1.00 87.81 197 LEU A C 1
ATOM 1627 O O . LEU A 1 197 ? 20.802 -0.361 -18.489 1.00 87.81 197 LEU A O 1
ATOM 1631 N N . GLU A 1 198 ? 22.865 -1.278 -18.581 1.00 89.81 198 GLU A N 1
ATOM 1632 C CA . GLU A 1 198 ? 23.117 -1.378 -17.142 1.00 89.81 198 GLU A CA 1
ATOM 1633 C C . GLU A 1 198 ? 23.077 -0.001 -16.458 1.00 89.81 198 GLU A C 1
ATOM 1635 O O . GLU A 1 198 ? 22.389 0.144 -15.451 1.00 89.81 198 GLU A O 1
ATOM 1640 N N . ASP A 1 199 ? 23.711 1.032 -17.026 1.00 92.56 199 ASP A N 1
ATOM 1641 C CA . ASP A 1 199 ? 23.695 2.401 -16.482 1.00 92.56 199 ASP A CA 1
ATOM 1642 C C . ASP A 1 199 ? 22.263 2.942 -16.303 1.00 92.56 199 ASP A C 1
ATOM 1644 O O . ASP A 1 199 ? 21.925 3.522 -15.269 1.00 92.56 199 ASP A O 1
ATOM 1648 N N . VAL A 1 200 ? 21.396 2.732 -17.302 1.00 88.50 200 VAL A N 1
ATOM 1649 C CA . VAL A 1 200 ? 20.000 3.205 -17.269 1.00 88.50 200 VAL A CA 1
ATOM 1650 C C . VAL A 1 200 ? 19.158 2.356 -16.313 1.00 88.50 200 VAL A C 1
ATOM 1652 O O . VAL A 1 200 ? 18.338 2.900 -15.574 1.00 88.50 200 VAL A O 1
ATOM 1655 N N . TYR A 1 201 ? 19.382 1.039 -16.279 1.00 87.44 201 TYR A N 1
ATOM 1656 C CA . TYR A 1 201 ? 18.725 0.138 -15.331 1.00 87.44 201 TYR A CA 1
ATOM 1657 C C . TYR A 1 201 ? 19.088 0.477 -13.879 1.00 87.44 201 TYR A C 1
ATOM 1659 O O . TYR A 1 201 ? 18.211 0.545 -13.020 1.00 87.44 201 TYR A O 1
ATOM 1667 N N . ASN A 1 202 ? 20.364 0.748 -13.603 1.00 89.81 202 ASN A N 1
ATOM 1668 C CA . ASN A 1 202 ? 20.851 1.133 -12.282 1.00 89.81 202 ASN A CA 1
ATOM 1669 C C . ASN A 1 202 ? 20.275 2.483 -11.837 1.00 89.81 202 ASN A C 1
ATOM 1671 O O . ASN A 1 202 ? 19.798 2.581 -10.708 1.00 89.81 202 ASN A O 1
ATOM 1675 N N . ALA A 1 203 ? 20.222 3.481 -12.729 1.00 88.38 203 ALA A N 1
ATOM 1676 C CA . ALA A 1 203 ? 19.568 4.760 -12.446 1.00 88.38 203 ALA A CA 1
ATOM 1677 C C . ALA A 1 203 ? 18.070 4.591 -12.122 1.00 88.38 203 ALA A C 1
ATOM 1679 O O . ALA A 1 203 ? 17.583 5.160 -11.147 1.00 88.38 203 ALA A O 1
ATOM 1680 N N . TYR A 1 204 ? 17.349 3.766 -12.893 1.00 86.00 204 TYR A N 1
ATOM 1681 C CA . TYR A 1 204 ? 15.955 3.409 -12.606 1.00 86.00 204 TYR A CA 1
ATOM 1682 C C . TYR A 1 204 ? 15.805 2.756 -11.218 1.00 86.00 204 TYR A C 1
ATOM 1684 O O . TYR A 1 204 ? 14.999 3.224 -10.414 1.00 86.00 204 TYR A O 1
ATOM 1692 N N . ASN A 1 205 ? 16.599 1.724 -10.906 1.00 84.25 205 ASN A N 1
ATOM 1693 C CA . ASN A 1 205 ? 16.500 0.997 -9.635 1.00 84.25 205 ASN A CA 1
ATOM 1694 C C . ASN A 1 205 ? 16.854 1.862 -8.417 1.00 84.25 205 ASN A C 1
ATOM 1696 O O . ASN A 1 205 ? 16.254 1.688 -7.357 1.00 84.25 205 ASN A O 1
ATOM 1700 N N . GLU A 1 206 ? 17.827 2.771 -8.536 1.00 88.88 206 GLU A N 1
ATOM 1701 C CA . GLU A 1 206 ? 18.200 3.680 -7.447 1.00 88.88 206 GLU A CA 1
ATOM 1702 C C . GLU A 1 206 ? 17.030 4.607 -7.090 1.00 88.88 206 GLU A C 1
ATOM 1704 O O . GLU A 1 206 ? 16.636 4.686 -5.923 1.00 88.88 206 GLU A O 1
ATOM 1709 N N . VAL A 1 207 ? 16.423 5.249 -8.094 1.00 84.56 207 VAL A N 1
ATOM 1710 C CA . VAL A 1 207 ? 15.291 6.165 -7.884 1.00 84.56 207 VAL A CA 1
ATOM 1711 C C . VAL A 1 207 ? 14.041 5.410 -7.419 1.00 84.56 207 VAL A C 1
ATOM 1713 O O . VAL A 1 207 ? 13.400 5.845 -6.463 1.00 84.56 207 VAL A O 1
ATOM 1716 N N . ASP A 1 208 ? 13.729 4.252 -8.011 1.00 81.00 208 ASP A N 1
ATOM 1717 C CA . ASP A 1 208 ? 12.609 3.396 -7.594 1.00 81.00 208 ASP A CA 1
ATOM 1718 C C . ASP A 1 208 ? 12.768 2.917 -6.140 1.00 81.00 208 ASP A C 1
ATOM 1720 O O . ASP A 1 208 ? 11.845 3.048 -5.335 1.00 81.00 208 ASP A O 1
ATOM 1724 N N . SER A 1 209 ? 13.962 2.458 -5.745 1.00 81.94 209 SER A N 1
ATOM 1725 C CA . SER A 1 209 ? 14.234 2.021 -4.369 1.00 81.94 209 SER A CA 1
ATOM 1726 C C . SER A 1 209 ? 14.087 3.158 -3.350 1.00 81.94 209 SER A C 1
ATOM 1728 O O . SER A 1 209 ? 13.448 2.986 -2.306 1.00 81.94 209 SER A O 1
ATOM 1730 N N . ILE A 1 210 ? 14.611 4.350 -3.663 1.00 87.38 210 ILE A N 1
ATOM 1731 C CA . ILE A 1 210 ? 14.465 5.542 -2.814 1.00 87.38 210 ILE A CA 1
ATOM 1732 C C . ILE A 1 210 ? 12.988 5.949 -2.700 1.00 87.38 210 ILE A C 1
ATOM 1734 O O . ILE A 1 210 ? 12.508 6.198 -1.588 1.00 87.38 210 ILE A O 1
ATOM 1738 N N . ALA A 1 211 ? 12.260 5.979 -3.820 1.00 82.31 211 ALA A N 1
ATOM 1739 C CA . ALA A 1 211 ? 10.848 6.341 -3.862 1.00 82.31 211 ALA A CA 1
ATOM 1740 C C . ALA A 1 211 ? 9.984 5.355 -3.060 1.00 82.31 211 ALA A C 1
ATOM 1742 O O . ALA A 1 211 ? 9.232 5.788 -2.182 1.00 82.31 211 ALA A O 1
ATOM 1743 N N . ARG A 1 212 ? 10.132 4.040 -3.286 1.00 82.69 212 ARG A N 1
ATOM 1744 C CA . ARG A 1 212 ? 9.417 2.989 -2.538 1.00 82.69 212 ARG A CA 1
ATOM 1745 C C . ARG A 1 212 ? 9.723 3.054 -1.047 1.00 82.69 212 ARG A C 1
ATOM 1747 O O . ARG A 1 212 ? 8.797 3.099 -0.239 1.00 82.69 212 ARG A O 1
ATOM 1754 N N . PHE A 1 213 ? 11.002 3.138 -0.667 1.00 85.12 213 PHE A N 1
ATOM 1755 C CA . PHE A 1 213 ? 11.387 3.230 0.742 1.00 85.12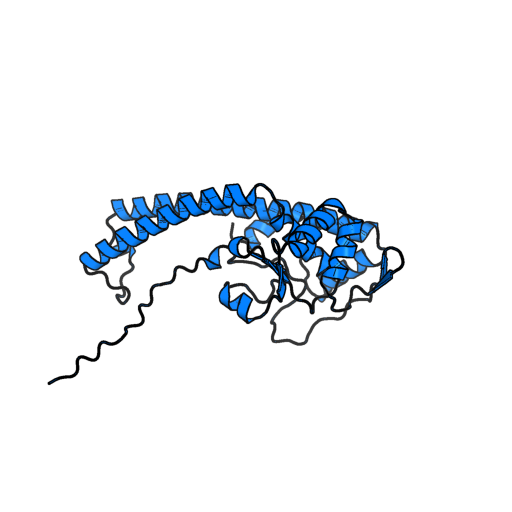 213 PHE A CA 1
ATOM 1756 C C . PHE A 1 213 ? 10.746 4.443 1.426 1.00 85.12 213 PHE A C 1
ATOM 1758 O O . PHE A 1 213 ? 10.246 4.321 2.543 1.00 85.12 213 PHE A O 1
ATOM 1765 N N . ARG A 1 214 ? 10.722 5.609 0.764 1.00 91.88 214 ARG A N 1
ATOM 1766 C CA . ARG A 1 214 ? 10.088 6.826 1.295 1.00 91.88 214 ARG A CA 1
ATOM 1767 C C . ARG A 1 214 ? 8.573 6.667 1.439 1.00 91.88 214 ARG A C 1
ATOM 1769 O O . ARG A 1 214 ? 8.053 7.101 2.468 1.00 91.88 214 ARG A O 1
ATOM 1776 N N . ALA A 1 215 ? 7.887 6.049 0.472 1.00 87.69 215 ALA A N 1
ATOM 1777 C CA . ALA A 1 215 ? 6.442 5.797 0.534 1.00 87.69 215 ALA A CA 1
ATOM 1778 C C . ALA A 1 215 ? 6.078 4.943 1.740 1.00 87.69 215 ALA A C 1
ATOM 1780 O O . ALA A 1 215 ? 5.323 5.375 2.611 1.00 87.69 215 ALA A O 1
ATOM 1781 N N . GLU A 1 216 ? 6.695 3.770 1.835 1.00 88.12 216 GLU A N 1
ATOM 1782 C CA . GLU A 1 216 ? 6.468 2.849 2.939 1.00 88.12 216 GLU A CA 1
ATOM 1783 C C . GLU A 1 216 ? 6.842 3.495 4.267 1.00 88.12 216 GLU A C 1
ATOM 1785 O O . GLU A 1 216 ? 6.060 3.470 5.213 1.00 88.12 216 GLU A O 1
ATOM 1790 N N . ARG A 1 217 ? 7.988 4.181 4.344 1.00 93.00 217 ARG A N 1
ATOM 1791 C CA . ARG A 1 217 ? 8.401 4.879 5.565 1.00 93.00 217 ARG A CA 1
ATOM 1792 C C . ARG A 1 217 ? 7.384 5.931 6.008 1.00 93.00 217 ARG A C 1
ATOM 1794 O O . ARG A 1 217 ? 7.168 6.074 7.213 1.00 93.00 217 ARG A O 1
ATOM 1801 N N . TYR A 1 218 ? 6.769 6.662 5.077 1.00 91.31 218 TYR A N 1
ATOM 1802 C CA . TYR A 1 218 ? 5.708 7.621 5.383 1.00 91.31 218 TYR A CA 1
ATOM 1803 C C . TYR A 1 218 ? 4.439 6.918 5.882 1.00 91.31 218 TYR A C 1
ATOM 1805 O O . TYR A 1 218 ? 3.950 7.267 6.959 1.00 91.31 218 TYR A O 1
ATOM 1813 N N . ALA A 1 219 ? 3.951 5.908 5.159 1.00 91.19 219 ALA A N 1
ATOM 1814 C CA . ALA A 1 219 ? 2.744 5.170 5.519 1.00 91.19 219 ALA A CA 1
ATOM 1815 C C . ALA A 1 219 ? 2.897 4.419 6.856 1.00 91.19 219 ALA A C 1
ATOM 1817 O O . ALA A 1 219 ? 2.049 4.569 7.734 1.00 91.19 219 ALA A O 1
ATOM 1818 N N . PHE A 1 220 ? 4.035 3.758 7.104 1.00 92.69 220 PHE A N 1
ATOM 1819 C CA . PHE A 1 220 ? 4.339 3.149 8.403 1.00 92.69 220 PHE A CA 1
ATOM 1820 C C . PHE A 1 220 ? 4.429 4.178 9.531 1.00 92.69 220 PHE A C 1
ATOM 1822 O O . PHE A 1 220 ? 3.944 3.907 10.621 1.00 92.69 220 PHE A O 1
ATOM 1829 N N . ASN A 1 221 ? 4.974 5.380 9.300 1.00 94.94 221 ASN A N 1
ATOM 1830 C CA . ASN A 1 221 ? 4.959 6.430 10.328 1.00 94.94 221 ASN A CA 1
ATOM 1831 C C . ASN A 1 221 ? 3.528 6.872 10.676 1.00 94.94 221 ASN A C 1
ATOM 1833 O O . ASN A 1 221 ? 3.241 7.171 11.834 1.00 94.94 221 ASN A O 1
ATOM 1837 N N . GLN A 1 222 ? 2.625 6.910 9.693 1.00 95.50 222 GLN A N 1
ATOM 1838 C CA . GLN A 1 222 ? 1.203 7.156 9.935 1.00 95.50 222 GLN A CA 1
ATOM 1839 C C . GLN A 1 222 ? 0.562 5.977 10.689 1.00 95.50 222 GLN A C 1
ATOM 1841 O O . GLN A 1 222 ? -0.125 6.195 11.690 1.00 95.50 222 GLN A O 1
ATOM 1846 N N . GLN A 1 223 ? 0.836 4.738 10.273 1.00 94.56 223 GLN A N 1
ATOM 1847 C CA . GLN A 1 223 ? 0.360 3.523 10.932 1.00 94.56 223 GLN A CA 1
ATOM 1848 C C . GLN A 1 223 ? 0.809 3.446 12.399 1.00 94.56 223 GLN A C 1
ATOM 1850 O O . GLN A 1 223 ? -0.027 3.223 13.268 1.00 94.56 223 GLN A O 1
ATOM 1855 N N . ASP A 1 224 ? 2.091 3.673 12.694 1.00 94.44 224 ASP A N 1
ATOM 1856 C CA . ASP A 1 224 ? 2.667 3.613 14.044 1.00 94.44 224 ASP A CA 1
ATOM 1857 C C . ASP A 1 224 ? 1.965 4.617 14.990 1.00 94.44 224 ASP A C 1
ATOM 1859 O O . ASP A 1 224 ? 1.551 4.263 16.100 1.00 94.44 224 ASP A O 1
ATOM 1863 N N . LEU A 1 225 ? 1.729 5.855 14.524 1.00 96.38 225 LEU A N 1
ATOM 1864 C CA . LEU A 1 225 ? 0.959 6.870 15.260 1.00 96.38 225 LEU A CA 1
ATOM 1865 C C . LEU A 1 225 ? -0.493 6.435 15.512 1.00 96.38 225 LEU A C 1
ATOM 1867 O O . LEU A 1 225 ? -1.030 6.665 16.599 1.00 96.38 225 LEU A O 1
ATOM 1871 N N . TYR A 1 226 ? -1.129 5.810 14.522 1.00 96.56 226 TYR A N 1
ATOM 1872 C CA . TYR A 1 226 ? -2.515 5.371 14.627 1.00 96.56 226 TYR A CA 1
ATOM 1873 C C . TYR A 1 226 ? -2.676 4.161 15.555 1.00 96.56 226 TYR A C 1
ATOM 1875 O O . TYR A 1 226 ? -3.541 4.162 16.427 1.00 96.56 226 TYR A O 1
ATOM 1883 N N . VAL A 1 227 ? -1.798 3.164 15.448 1.00 94.56 227 VAL A N 1
ATOM 1884 C CA . VAL A 1 227 ? -1.737 2.005 16.353 1.00 94.56 227 VAL A CA 1
ATOM 1885 C C . VAL A 1 227 ? -1.558 2.460 17.796 1.00 94.56 227 VAL A C 1
ATOM 1887 O O . VAL A 1 227 ? -2.257 1.973 18.684 1.00 94.56 227 VAL A O 1
ATOM 1890 N N . LYS A 1 228 ? -0.676 3.438 18.032 1.00 95.38 228 LYS A N 1
ATOM 1891 C CA . LYS A 1 228 ? -0.507 4.044 19.351 1.00 95.38 228 LYS A CA 1
ATOM 1892 C C . LYS A 1 228 ? -1.805 4.681 19.858 1.00 95.38 228 LYS A C 1
ATOM 1894 O O . LYS A 1 228 ? -2.223 4.367 20.970 1.00 95.38 228 LYS A O 1
ATOM 1899 N N . TYR A 1 229 ? -2.477 5.497 19.042 1.00 96.25 229 TYR A N 1
ATOM 1900 C CA . TYR A 1 229 ? -3.781 6.076 19.389 1.00 96.25 229 TYR A CA 1
ATOM 1901 C C . TYR A 1 229 ? -4.809 4.997 19.770 1.00 96.25 229 TYR A C 1
ATOM 1903 O O . TYR A 1 229 ? -5.474 5.123 20.799 1.00 96.25 229 TYR A O 1
ATOM 1911 N N . LEU A 1 230 ? -4.910 3.922 18.984 1.00 95.25 230 LEU A N 1
ATOM 1912 C CA . LEU A 1 230 ? -5.847 2.823 19.229 1.00 95.25 230 LEU A CA 1
ATOM 1913 C C . LEU A 1 230 ? -5.569 2.116 20.568 1.00 95.25 230 LEU A C 1
ATOM 1915 O O . LEU A 1 230 ? -6.504 1.813 21.305 1.00 95.25 230 LEU A O 1
ATOM 1919 N N . ILE A 1 231 ? -4.296 1.899 20.913 1.00 94.38 231 ILE A N 1
ATOM 1920 C CA . ILE A 1 231 ? -3.886 1.291 22.189 1.00 94.38 231 ILE A CA 1
ATOM 1921 C C . ILE A 1 231 ? -4.134 2.235 23.377 1.00 94.38 231 ILE A C 1
ATOM 1923 O O . ILE A 1 231 ? -4.555 1.776 24.435 1.00 94.38 231 ILE A O 1
ATOM 1927 N N . GLU A 1 232 ? -3.901 3.540 23.217 1.00 94.62 232 GLU A N 1
ATOM 1928 C CA . GLU A 1 232 ? -4.073 4.538 24.284 1.00 94.62 232 GLU A CA 1
ATOM 1929 C C . GLU A 1 232 ? -5.543 4.893 24.571 1.00 94.62 232 GLU A C 1
ATOM 1931 O O . GLU A 1 232 ? -5.849 5.344 25.674 1.00 94.62 232 GLU A O 1
ATOM 1936 N N . ASN A 1 233 ? -6.453 4.705 23.606 1.00 94.31 233 ASN A N 1
ATOM 1937 C CA . ASN A 1 233 ? -7.861 5.115 23.725 1.00 94.31 233 ASN A CA 1
ATOM 1938 C C . ASN A 1 233 ? -8.842 3.947 23.928 1.00 94.31 233 ASN A C 1
ATOM 1940 O O . ASN A 1 233 ? -10.009 4.195 24.237 1.00 94.31 233 ASN A O 1
ATOM 1944 N N . TYR A 1 234 ? -8.401 2.693 23.770 1.00 93.88 234 TYR A N 1
ATOM 1945 C CA . TYR A 1 234 ? -9.268 1.516 23.853 1.00 93.88 234 TYR A CA 1
ATOM 1946 C C . TYR A 1 234 ? -8.630 0.376 24.667 1.00 93.88 234 TYR A C 1
ATOM 1948 O O . TYR A 1 234 ? -7.793 -0.374 24.166 1.00 93.88 234 TYR A O 1
ATOM 1956 N N . ASP A 1 235 ? -9.092 0.196 25.909 1.00 90.69 235 ASP A N 1
ATOM 1957 C CA . ASP A 1 235 ? -8.495 -0.680 26.935 1.00 90.69 235 ASP A CA 1
ATOM 1958 C C . ASP A 1 235 ? -8.101 -2.097 26.467 1.00 90.69 235 ASP A C 1
ATOM 1960 O O . ASP A 1 235 ? -7.059 -2.618 26.867 1.00 90.69 235 ASP A O 1
ATOM 1964 N N . CYS A 1 236 ? -8.910 -2.748 25.620 1.00 94.12 236 CYS A N 1
ATOM 1965 C CA . CYS A 1 236 ? -8.635 -4.113 25.153 1.00 94.12 236 CYS A CA 1
ATOM 1966 C C . CYS A 1 236 ? -7.721 -4.202 23.917 1.00 94.12 236 CYS A C 1
ATOM 1968 O O . CYS A 1 236 ? -7.239 -5.293 23.600 1.00 94.12 236 CYS A O 1
ATOM 1970 N N . TYR A 1 237 ? -7.443 -3.088 23.229 1.00 94.69 237 TYR A N 1
ATOM 1971 C CA . TYR A 1 237 ? -6.739 -3.080 21.939 1.00 94.69 237 TYR A CA 1
ATOM 1972 C C . TYR A 1 237 ? -5.286 -3.552 22.072 1.00 94.69 237 TYR A C 1
ATOM 1974 O O . TYR A 1 237 ? -4.816 -4.363 21.273 1.00 94.69 237 TYR A O 1
ATOM 1982 N N . GLY A 1 238 ? -4.584 -3.110 23.121 1.00 94.19 238 GLY A N 1
ATOM 1983 C CA . GLY A 1 238 ? -3.211 -3.546 23.395 1.00 94.19 238 GLY A CA 1
ATOM 1984 C C . GLY A 1 238 ? -3.110 -5.060 23.608 1.00 94.19 238 GLY A C 1
ATOM 1985 O O . GLY A 1 238 ? -2.279 -5.721 22.988 1.00 94.19 238 GLY A O 1
ATOM 1986 N N . SER A 1 239 ? -4.001 -5.641 24.421 1.00 94.81 239 SER A N 1
ATOM 1987 C CA . SER A 1 239 ? -4.040 -7.095 24.642 1.00 94.81 239 SER A CA 1
ATOM 1988 C C . SER A 1 239 ? -4.408 -7.874 23.375 1.00 94.81 239 SER A C 1
ATOM 1990 O O . SER A 1 239 ? -3.786 -8.896 23.091 1.00 94.81 239 SER A O 1
ATOM 1992 N N . TYR A 1 240 ? -5.363 -7.370 22.589 1.00 93.44 240 TYR A N 1
ATOM 1993 C CA . TYR A 1 240 ? -5.742 -7.931 21.290 1.00 93.44 240 TYR A CA 1
ATOM 1994 C C . TYR A 1 240 ? -4.541 -7.994 20.325 1.00 93.44 240 TYR A C 1
ATOM 1996 O O . TYR A 1 240 ? -4.228 -9.059 19.787 1.00 93.44 240 TYR A O 1
ATOM 2004 N N . ILE A 1 241 ? -3.795 -6.894 20.176 1.00 91.75 241 ILE A N 1
ATOM 2005 C CA . ILE A 1 241 ? -2.600 -6.834 19.322 1.00 91.75 241 ILE A CA 1
ATOM 2006 C C . ILE A 1 241 ? -1.485 -7.770 19.812 1.00 91.75 241 ILE A C 1
ATOM 2008 O O . ILE A 1 241 ? -0.904 -8.496 19.003 1.00 91.75 241 ILE A O 1
ATOM 2012 N N . GLU A 1 242 ? -1.198 -7.819 21.114 1.00 91.19 242 GLU A N 1
ATOM 2013 C CA . GLU A 1 242 ? -0.166 -8.718 21.653 1.00 91.19 242 GLU A CA 1
ATOM 2014 C C . GLU A 1 242 ? -0.541 -10.204 21.516 1.00 91.19 242 GLU A C 1
ATOM 2016 O O . GLU A 1 242 ? 0.318 -11.044 21.219 1.00 91.19 242 GLU A O 1
ATOM 2021 N N . GLU A 1 243 ? -1.826 -10.556 21.633 1.00 91.81 243 GLU A N 1
ATOM 2022 C CA . GLU A 1 243 ? -2.287 -11.903 21.292 1.00 91.81 243 GLU A CA 1
ATOM 2023 C C . GLU A 1 243 ? -2.092 -12.222 19.806 1.00 91.81 243 GLU A C 1
ATOM 2025 O O . GLU A 1 243 ? -1.631 -13.322 19.486 1.00 91.81 243 GLU A O 1
ATOM 2030 N N . HIS A 1 244 ? -2.342 -11.271 18.903 1.00 87.25 244 HIS A N 1
ATOM 2031 C CA . HIS A 1 244 ? -2.054 -11.436 17.477 1.00 87.25 244 HIS A CA 1
ATOM 2032 C C . HIS A 1 244 ? -0.564 -11.624 17.18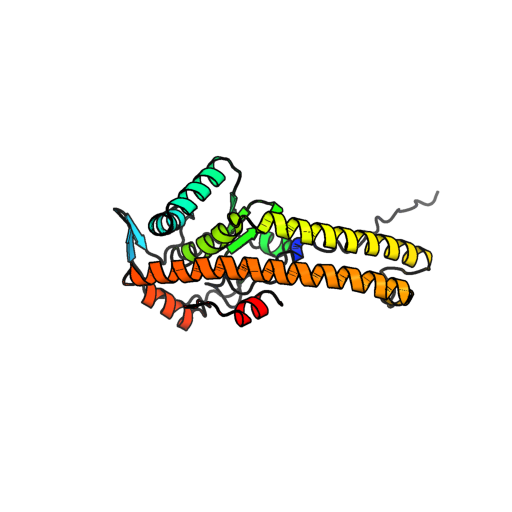0 1.00 87.25 244 HIS A C 1
ATOM 2034 O O . HIS A 1 244 ? -0.210 -12.515 16.404 1.00 87.25 244 HIS A O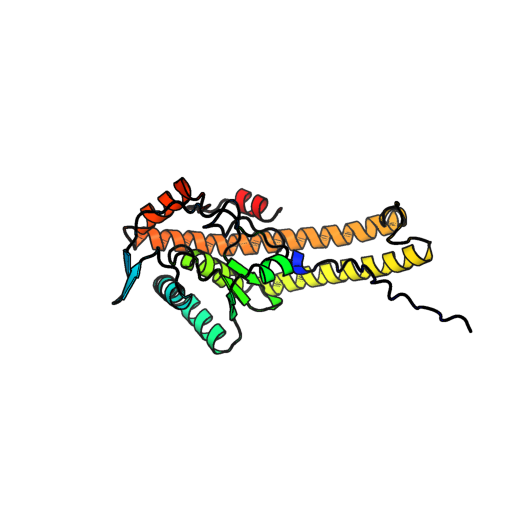 1
ATOM 2040 N N . LYS A 1 245 ? 0.330 -10.863 17.819 1.00 85.69 245 LYS A N 1
ATOM 2041 C CA . LYS A 1 245 ? 1.783 -11.070 17.684 1.00 85.69 245 LYS A CA 1
ATOM 2042 C C . LYS A 1 245 ? 2.179 -12.476 18.139 1.00 85.69 245 LYS A C 1
ATOM 2044 O O . LYS A 1 245 ? 2.866 -13.198 17.417 1.00 85.69 245 LYS A O 1
ATOM 2049 N N . LYS A 1 246 ? 1.692 -12.902 19.310 1.00 86.56 246 LYS A N 1
ATOM 2050 C CA . LYS A 1 246 ? 2.054 -14.179 19.944 1.00 86.56 246 LYS A CA 1
ATOM 2051 C C . LYS A 1 246 ? 1.487 -15.411 19.233 1.00 86.56 246 LYS A C 1
ATOM 2053 O O . LYS A 1 246 ? 2.216 -16.378 19.016 1.00 86.56 246 LYS A O 1
ATOM 2058 N N . LYS A 1 247 ? 0.187 -15.410 18.929 1.00 83.31 247 LYS A N 1
ATOM 2059 C CA . LYS A 1 247 ? -0.532 -16.556 18.348 1.00 83.31 247 LYS A CA 1
ATOM 2060 C C . LYS A 1 247 ? -0.411 -16.585 16.825 1.00 83.31 247 LYS A C 1
ATOM 2062 O O . LYS A 1 247 ? -0.179 -17.641 16.241 1.00 83.31 247 LYS A O 1
ATOM 2067 N N . ASN A 1 248 ? -0.525 -15.412 16.202 1.00 75.19 248 ASN A N 1
ATOM 2068 C CA . ASN A 1 248 ? -0.796 -15.268 14.771 1.00 75.19 248 ASN A CA 1
ATOM 2069 C C . ASN A 1 248 ? 0.391 -14.681 13.989 1.00 75.19 248 ASN A C 1
ATOM 2071 O O . ASN A 1 248 ? 0.366 -14.664 12.762 1.00 75.19 248 ASN A O 1
ATOM 2075 N N . ARG A 1 249 ? 1.472 -14.298 14.690 1.00 76.94 249 ARG A N 1
ATOM 2076 C CA . ARG A 1 249 ? 2.711 -13.730 14.128 1.00 76.94 249 ARG A CA 1
ATOM 2077 C C . ARG A 1 249 ? 2.495 -12.421 13.366 1.00 76.94 249 ARG A C 1
ATOM 2079 O O . ARG A 1 249 ? 3.259 -12.123 12.451 1.00 76.94 249 ARG A O 1
ATOM 2086 N N . LEU A 1 250 ? 1.484 -11.647 13.770 1.00 79.56 250 LEU A N 1
ATOM 2087 C CA . LEU A 1 250 ? 1.316 -10.267 13.321 1.00 79.56 250 LEU A CA 1
ATOM 2088 C C . LEU A 1 250 ? 2.626 -9.508 13.551 1.00 79.56 250 LEU A C 1
ATOM 2090 O O . LEU A 1 250 ? 3.153 -9.497 14.666 1.00 79.56 250 LEU A O 1
ATOM 2094 N N . LYS A 1 251 ? 3.138 -8.871 12.503 1.00 80.50 251 LYS A N 1
ATOM 2095 C CA . LYS A 1 251 ? 4.313 -8.011 12.581 1.00 80.50 251 LYS A CA 1
ATOM 2096 C C . LYS A 1 251 ? 3.859 -6.559 12.690 1.00 80.50 251 LYS A C 1
ATOM 2098 O O . LYS A 1 251 ? 3.728 -5.856 11.697 1.00 80.50 251 LYS A O 1
ATOM 2103 N N . LEU A 1 252 ? 3.576 -6.137 13.916 1.00 82.19 252 LEU A N 1
ATOM 2104 C CA . LEU A 1 252 ? 3.231 -4.754 14.226 1.00 82.19 252 LEU A CA 1
ATOM 2105 C C . LEU A 1 252 ? 4.214 -4.230 15.269 1.00 82.19 252 LEU A C 1
ATOM 2107 O O . LEU A 1 252 ? 4.469 -4.894 16.278 1.00 82.19 252 LEU A O 1
ATOM 2111 N N . TYR A 1 253 ? 4.771 -3.054 15.024 1.00 80.94 253 TYR A N 1
ATOM 2112 C CA . TYR A 1 253 ? 5.800 -2.451 15.862 1.00 80.94 253 TYR A CA 1
ATOM 2113 C C . TYR A 1 253 ? 5.243 -1.200 16.551 1.00 80.94 253 TYR A C 1
ATOM 2115 O O . TYR A 1 253 ? 4.233 -0.652 16.129 1.00 80.94 253 TYR A O 1
ATOM 2123 N N . GLU A 1 254 ? 5.878 -0.769 17.642 1.00 77.38 254 GLU A N 1
ATOM 2124 C CA . GLU A 1 254 ? 5.589 0.546 18.241 1.00 77.38 254 GLU A CA 1
ATOM 2125 C C . GLU A 1 254 ? 6.203 1.672 17.396 1.00 77.38 254 GLU A C 1
ATOM 2127 O O . GLU A 1 254 ? 5.610 2.728 17.225 1.00 77.38 254 GLU A O 1
ATOM 2132 N N . ASN A 1 255 ? 7.393 1.409 16.851 1.00 87.06 255 ASN A N 1
ATOM 2133 C CA . ASN A 1 255 ? 8.008 2.166 15.771 1.00 87.06 255 ASN A CA 1
ATOM 2134 C C . ASN A 1 255 ? 8.553 1.129 14.787 1.00 87.06 255 ASN A C 1
ATOM 2136 O O . ASN A 1 255 ? 9.422 0.327 15.147 1.00 87.06 255 ASN A O 1
ATOM 2140 N N . THR A 1 256 ? 8.017 1.094 13.575 1.00 89.00 256 THR A N 1
ATOM 2141 C CA . THR A 1 256 ? 8.400 0.132 12.542 1.00 89.00 256 THR A CA 1
ATOM 2142 C C . THR A 1 256 ? 9.843 0.411 12.101 1.00 89.00 256 THR A C 1
ATOM 2144 O O . THR A 1 256 ? 10.131 1.550 11.741 1.00 89.00 256 THR A O 1
ATOM 2147 N N . PRO A 1 257 ? 10.788 -0.550 12.142 1.00 88.69 257 PRO A N 1
ATOM 2148 C CA . PRO A 1 257 ? 12.197 -0.266 11.861 1.00 88.69 257 PRO A CA 1
ATOM 2149 C C . PRO A 1 257 ? 12.511 -0.258 10.356 1.00 88.69 257 PRO A C 1
ATOM 2151 O O . PRO A 1 257 ? 11.979 -1.057 9.593 1.00 88.69 257 PRO A O 1
ATOM 2154 N N . ASP A 1 258 ? 13.447 0.584 9.918 1.00 89.06 258 ASP A N 1
ATOM 2155 C CA . ASP A 1 258 ? 13.800 0.709 8.491 1.00 89.06 258 ASP A CA 1
ATOM 2156 C C . ASP A 1 258 ? 14.348 -0.588 7.875 1.00 89.06 258 ASP A C 1
ATOM 2158 O O . ASP A 1 258 ? 14.135 -0.857 6.695 1.00 89.06 258 ASP A O 1
ATOM 2162 N N . SER A 1 259 ? 15.025 -1.424 8.669 1.00 84.44 259 SER A N 1
ATOM 2163 C CA . SER A 1 259 ? 15.511 -2.741 8.236 1.00 84.44 259 SER A CA 1
ATOM 2164 C C . SER A 1 259 ? 14.385 -3.732 7.937 1.00 84.44 259 SER A C 1
ATOM 2166 O O . SER A 1 259 ? 14.578 -4.648 7.141 1.00 84.44 259 SER A O 1
ATOM 2168 N N . TYR A 1 260 ? 13.218 -3.550 8.557 1.00 82.75 260 TYR A N 1
ATOM 2169 C CA . TYR A 1 260 ? 12.029 -4.338 8.270 1.00 82.75 260 TYR A CA 1
ATOM 2170 C C . TYR A 1 260 ? 11.437 -3.932 6.922 1.00 82.75 260 TYR A C 1
ATOM 2172 O O . TYR A 1 260 ? 11.328 -4.795 6.060 1.00 82.75 260 TYR A O 1
ATOM 2180 N N . ILE A 1 261 ? 11.223 -2.629 6.692 1.00 79.81 261 ILE A N 1
ATOM 2181 C CA . ILE A 1 261 ? 10.763 -2.093 5.398 1.00 79.81 261 ILE A CA 1
ATOM 2182 C C . ILE A 1 261 ? 11.698 -2.549 4.267 1.00 79.81 261 ILE A C 1
ATOM 2184 O O . ILE A 1 261 ? 11.258 -3.146 3.290 1.00 79.81 261 ILE A O 1
ATOM 2188 N N . ARG A 1 262 ? 13.015 -2.360 4.418 1.00 77.94 262 ARG A N 1
ATOM 2189 C CA . ARG A 1 262 ? 13.995 -2.798 3.408 1.00 77.94 262 ARG A CA 1
ATOM 2190 C C . ARG A 1 262 ? 13.934 -4.298 3.130 1.00 77.94 262 ARG A C 1
ATOM 2192 O O . ARG A 1 262 ? 13.903 -4.710 1.977 1.00 77.94 262 ARG A O 1
ATOM 2199 N N . SER A 1 263 ? 13.835 -5.122 4.173 1.00 71.25 263 SER A N 1
ATOM 2200 C CA . SER A 1 263 ? 13.704 -6.575 4.015 1.00 71.25 263 SER A CA 1
ATOM 2201 C C . SER A 1 263 ? 12.343 -7.028 3.476 1.00 71.25 263 SER A C 1
ATOM 2203 O O . SER A 1 263 ? 12.255 -8.155 2.989 1.00 71.25 263 SER A O 1
ATOM 2205 N N . ALA A 1 264 ? 11.288 -6.228 3.622 1.00 67.69 264 ALA A N 1
ATOM 2206 C CA . ALA A 1 264 ? 9.946 -6.551 3.153 1.00 67.69 264 ALA A CA 1
ATOM 2207 C C . ALA A 1 264 ? 9.763 -6.232 1.669 1.00 67.69 264 ALA A C 1
ATOM 2209 O O . ALA A 1 264 ? 9.113 -6.998 0.970 1.00 67.69 264 ALA A O 1
ATOM 2210 N N . TYR A 1 265 ? 10.387 -5.151 1.196 1.00 65.69 265 TYR A N 1
ATOM 2211 C CA . TYR A 1 265 ? 10.273 -4.658 -0.179 1.00 65.69 265 TYR A CA 1
ATOM 2212 C C . TYR A 1 265 ? 11.530 -4.925 -1.039 1.00 65.69 265 TYR A C 1
ATOM 2214 O O . TYR A 1 265 ? 11.595 -4.474 -2.178 1.00 65.69 265 TYR A O 1
ATOM 2222 N N . ASN A 1 266 ? 12.511 -5.677 -0.514 1.00 67.31 266 ASN A N 1
ATOM 2223 C CA . ASN A 1 266 ? 13.829 -5.958 -1.115 1.00 67.31 266 ASN A CA 1
ATOM 2224 C C . ASN A 1 266 ? 14.606 -4.689 -1.553 1.00 67.31 266 ASN A C 1
ATOM 2226 O O . ASN A 1 266 ? 15.045 -4.594 -2.700 1.00 67.31 266 ASN A O 1
ATOM 2230 N N . LEU A 1 267 ? 14.779 -3.738 -0.622 1.00 58.56 267 LEU A N 1
ATOM 2231 C CA . LEU A 1 267 ? 15.424 -2.417 -0.802 1.00 58.56 267 LEU A CA 1
ATOM 2232 C C . LEU A 1 267 ? 16.740 -2.250 -0.009 1.00 58.56 267 LEU A C 1
ATOM 2234 O O . LEU A 1 267 ? 17.028 -3.095 0.866 1.00 58.56 267 LEU A O 1
#

Sequence (267 aa):
MKKIIISLLTLNTMAIDFSNFGGIDIDHSPTWRDYRNSLRSEVGTCQIKLAEKEYTLNDGKKYEEALEFIKSFNPSLYARAQQAIENGELHIREFTDYIRQQYGIDKKTSALFIHEKNSIYINKSDELGLLTIFLYHELSHAFDEKIPLELKEVFELFDLYKTKYDELYEQALTRGYTPSSEVHFSEFLSSEEDSQLEDVYNAYNEVDSIARFRAERYAFNQQDLYVKYLIENYDCYGSYIEEHKKKNRLKLYENTPDSYIRSAYNL

pLDDT: mean 79.23, std 20.42, range [23.27, 97.75]

Secondary structure (DSSP, 8-state):
-----------------GGGGG----SS-SS-S-TT---PPPPPP-EEEETTEEEETTSB--HHHHHHHHHHH-HHHHHHHHHHHHHTSSEEEE--HHHHHHTT--TT--EEEEGGGTEEEE-TTSBHHHHHHHHHHHHHHHT-TTHHHHHHHHHHHHHHHHHHHHHHHHHHHHTT--TTSSS-GGGGS-HHHHHHHHHHHHHHHHHHHHHHHHHHHHHHHHHHHHHHHHHHH-TTHHHHHHHIIIII-----SS--HHHHHHHHT-

Foldseek 3Di:
DDDPPPPPPPPPPVPVQPLLLVAFFDALALDAPDPPDPDDDDADWFWDDDPPDIDTQQALADVVVLLSLVCVVCVPLSVVVVVCVVVVVAEEEAPDPVVCVSNNYDPRHAWDQDQVNSYIHGHSRHGSLSSSLVVQLNSLLSPPPCLVVLVVVLVVLVVVLVVLVVVLQVVLVVVPDDPPDPDDSLVSDDPVSNVVSVVSVVVSCVSSVVSQLVSNLRSQVSSLVSLVVCVVPGPCSVSRVVRSCVRHVNDRDNRDDSVNSCVRSVD

Radius of gyration: 22.85 Å; chains: 1; bounding box: 53×42×80 Å